Protein AF-0000000086676445 (afdb_homodimer)

pLDDT: mean 93.38, std 10.5, range [34.62, 98.88]

Sequence (368 aa):
MTDGDEVRLRPVIESDLEMFRRFLTEPFLIGPDWSGFKDAQQPGRRFAQDGYLGEDDGRLVVDVREQACGFVGYHQGVYSGMARYWEIGIVLLPEWRGKGVGWRAQALLTDYLFSHSPAQRIQAGTHAENVAEQKSLVKAGFQLEGVVRACEFRAGAWRDGYLYSRLRDDPAPAVTPLPAHPATMTDGDEVRLRPVIESDLEMFRRFLTEPFLIGPDWSGFKDAQQPGRRFAQDGYLGEDDGRLVVDVREQACGFVGYHQGVYSGMARYWEIGIVLLPEWRGKGVGWRAQALLTDYLFSHSPAQRIQAGTHAENVAEQKSLVKAGFQLEGVVRACEFRAGAWRDGYLYSRLRDDPAPAVTPLPAHPAT

InterPro domains:
  IPR000182 GNAT domain [PF13302] (7-143)
  IPR000182 GNAT domain [PS51186] (7-169)
  IPR016181 Acyl-CoA N-acyltransferase [SSF55729] (3-168)
  IPR051908 Ribosomal-protein N-acetyltransferase [PTHR43441] (63-170)

Secondary structure (DSSP, 8-state):
---PPPEEEE---GGGHHHHHHHHHSTTTTGGG------TTHHHHHHHHHTTB-SSEEEEEEEETTEEEEEEEEEEEESSTT-EEEEEEEEE-GGGTTSSHHHHHHHHHHHHHHHHS--SEEEEEE-TT-HHHHHHHHHTT-EEEEEEEEEEEETTEEEEEEEEEEETTSPPPP-PPPP-----/---PPPEEEE---GGGHHHHHHHHHSTTTTGGG--S---TTHHHHHHHHHTTB-SSEEEEEEEETTEEEEEEEEEEEESSTT-EEEEEEEEE-GGGTTTTHHHHHHHHHHHHHHHHS--SEEEEEE-TT-HHHHHHHHHTT-EEEEEEEEEEEETTEEEEEEEEEEETTSPPPP-PPPP-----

Organism: NCBI:txid175570

Solvent-accessible surface area (backbone atoms only — not comparable to full-atom values): 20330 Å² total; per-residue (Å²): 126,85,77,26,52,50,80,41,75,39,76,58,52,79,85,49,40,61,60,52,28,40,64,33,58,39,85,51,55,66,38,90,72,51,84,66,80,48,70,66,58,49,49,59,52,44,38,71,70,51,43,38,56,55,96,54,33,35,44,32,29,30,29,46,87,91,33,81,40,35,34,38,36,38,35,61,46,67,73,44,92,84,20,46,29,36,38,44,50,74,48,54,41,69,92,48,57,95,63,62,51,62,23,47,51,51,30,51,50,51,52,50,48,48,73,74,41,87,47,53,30,38,32,36,70,48,40,87,84,41,54,69,57,54,53,22,40,44,63,30,39,30,42,81,36,35,52,41,71,55,42,34,71,54,97,91,39,72,31,53,27,36,36,29,36,38,44,67,85,48,74,74,56,86,81,69,55,33,75,64,71,76,83,124,128,87,78,27,52,51,78,40,77,40,75,58,52,79,85,49,41,61,61,52,29,41,64,34,59,41,86,52,55,65,38,91,71,52,84,65,79,47,71,66,58,48,49,61,54,43,38,71,70,50,44,38,57,54,95,54,34,36,42,32,28,30,28,47,87,90,34,81,41,34,33,37,36,40,34,60,46,66,73,43,92,86,20,45,30,38,38,43,51,75,48,55,42,69,90,49,57,94,64,62,51,62,22,47,51,53,31,51,50,50,52,50,49,48,74,74,40,87,46,54,31,36,32,36,70,48,39,84,85,42,54,69,56,54,53,24,40,44,64,30,39,30,45,81,36,34,50,42,72,54,42,34,71,53,96,92,37,71,32,54,28,36,36,31,36,38,44,67,86,49,73,75,56,84,80,69,55,31,76,65,72,76,82,124

Radius of gyration: 24.03 Å; Cα contacts (8 Å, 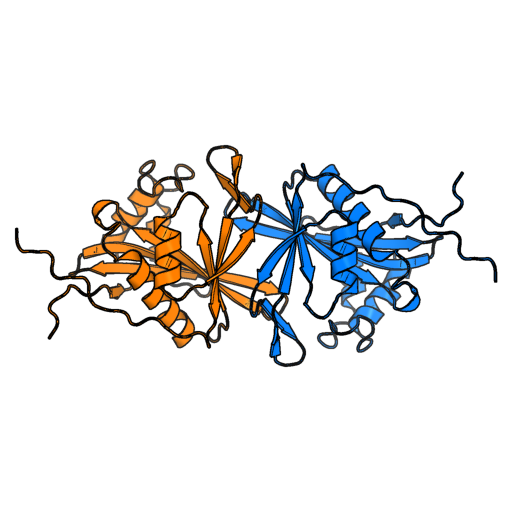|Δi|>4): 709; chains: 2; bounding box: 40×83×57 Å

Structure (mmCIF, N/CA/C/O backbone):
data_AF-0000000086676445-model_v1
#
loop_
_entity.id
_entity.type
_entity.pdbx_description
1 polymer 'N-acetyltransferase domain-containing protein'
#
loop_
_atom_site.group_PDB
_atom_site.id
_atom_site.type_symbol
_atom_site.label_atom_id
_atom_site.label_alt_id
_atom_site.label_comp_id
_atom_site.label_asym_id
_atom_site.label_entity_id
_atom_site.label_seq_id
_atom_site.pdbx_PDB_ins_code
_atom_site.Cartn_x
_atom_site.Cartn_y
_atom_site.Cartn_z
_atom_site.occupancy
_atom_site.B_iso_or_equiv
_atom_site.auth_seq_id
_atom_site.auth_comp_id
_atom_site.auth_asym_id
_atom_site.auth_atom_id
_atom_site.pdbx_PDB_model_num
ATOM 1 N N . MET A 1 1 ? 21.703 -35.969 -13.258 1 34.62 1 MET A N 1
ATOM 2 C CA . MET A 1 1 ? 20.672 -35.188 -13.961 1 34.62 1 MET A CA 1
ATOM 3 C C . MET A 1 1 ? 19.391 -35.094 -13.133 1 34.62 1 MET A C 1
ATOM 5 O O . MET A 1 1 ? 18.703 -36.094 -12.945 1 34.62 1 MET A O 1
ATOM 9 N N . THR A 1 2 ? 19.25 -34.469 -11.977 1 44 2 THR A N 1
ATOM 10 C CA . THR A 1 2 ? 18.328 -34.781 -10.898 1 44 2 THR A CA 1
ATOM 11 C C . THR A 1 2 ? 16.875 -34.688 -11.398 1 44 2 THR A C 1
ATOM 13 O O . THR A 1 2 ? 16.5 -33.688 -12 1 44 2 THR A O 1
ATOM 16 N N . ASP A 1 3 ? 16.25 -35.781 -11.711 1 53.69 3 ASP A N 1
ATOM 17 C CA . ASP A 1 3 ? 15.047 -36.219 -12.414 1 53.69 3 ASP A CA 1
ATOM 18 C C . ASP A 1 3 ? 13.805 -35.531 -11.891 1 53.69 3 ASP A C 1
ATOM 20 O O . ASP A 1 3 ? 12.68 -35.969 -12.117 1 53.69 3 ASP A O 1
ATOM 24 N N . GLY A 1 4 ? 13.836 -34.531 -11.031 1 69.38 4 GLY A N 1
ATOM 25 C CA . GLY A 1 4 ? 12.586 -34.031 -10.484 1 69.38 4 GLY A CA 1
ATOM 26 C C . GLY A 1 4 ? 11.812 -33.188 -11.469 1 69.38 4 GLY A C 1
ATOM 27 O O . GLY A 1 4 ? 12.32 -32.844 -12.539 1 69.38 4 GLY A O 1
ATOM 28 N N . ASP A 1 5 ? 10.438 -33.219 -11.289 1 78.19 5 ASP A N 1
ATOM 29 C CA . ASP A 1 5 ? 9.578 -32.438 -12.18 1 78.19 5 ASP A CA 1
ATOM 30 C C . ASP A 1 5 ? 9.836 -30.938 -12.023 1 78.19 5 ASP A C 1
ATOM 32 O O . ASP A 1 5 ? 10 -30.453 -10.906 1 78.19 5 ASP A O 1
ATOM 36 N N . GLU A 1 6 ? 9.969 -30.391 -13.109 1 90.56 6 GLU A N 1
ATOM 37 C CA . GLU A 1 6 ? 10.219 -28.953 -13.109 1 90.56 6 GLU A CA 1
ATOM 38 C C . GLU A 1 6 ? 8.914 -28.156 -13.016 1 90.56 6 GLU A C 1
ATOM 40 O O . GLU A 1 6 ? 7.922 -28.516 -13.664 1 90.56 6 GLU A O 1
ATOM 45 N N . VAL A 1 7 ? 8.883 -27.219 -12.148 1 96.31 7 VAL A N 1
ATOM 46 C CA . VAL A 1 7 ? 7.816 -26.219 -12.141 1 96.31 7 VAL A CA 1
ATOM 47 C C . VAL A 1 7 ? 8.094 -25.156 -13.203 1 96.31 7 VAL A C 1
ATOM 49 O O . VAL A 1 7 ? 9.211 -24.641 -13.305 1 96.31 7 VAL A O 1
ATOM 52 N N . ARG A 1 8 ? 7.102 -24.891 -14.047 1 97.31 8 ARG A N 1
ATOM 53 C CA . ARG A 1 8 ? 7.242 -23.891 -15.109 1 97.31 8 ARG A CA 1
ATOM 54 C C . ARG A 1 8 ? 6.09 -22.891 -15.07 1 97.31 8 ARG A C 1
ATOM 56 O O . ARG A 1 8 ? 5.008 -23.203 -14.57 1 97.31 8 ARG A O 1
ATOM 63 N N . LEU A 1 9 ? 6.41 -21.703 -15.547 1 98.38 9 LEU A N 1
ATOM 64 C CA . LEU A 1 9 ? 5.367 -20.719 -15.789 1 98.38 9 LEU A CA 1
ATOM 65 C C . LEU A 1 9 ? 5.105 -20.562 -17.281 1 98.38 9 LEU A C 1
ATOM 67 O O . LEU A 1 9 ? 6.039 -20.578 -18.094 1 98.38 9 LEU A O 1
ATOM 71 N N . ARG A 1 10 ? 3.883 -20.344 -17.578 1 98.31 10 ARG A N 1
ATOM 72 C CA . ARG A 1 10 ? 3.535 -20.125 -18.984 1 98.31 10 ARG A CA 1
ATOM 73 C C . ARG A 1 10 ? 2.312 -19.234 -19.125 1 98.31 10 ARG A C 1
ATOM 75 O O . ARG A 1 10 ? 1.535 -19.094 -18.172 1 98.31 10 ARG A O 1
ATOM 82 N N . PRO A 1 11 ? 2.102 -18.703 -20.312 1 98.44 11 PRO A N 1
ATOM 83 C CA . PRO A 1 11 ? 0.883 -17.922 -20.547 1 98.44 11 PRO A CA 1
ATOM 84 C C . PRO A 1 11 ? -0.386 -18.766 -20.453 1 98.44 11 PRO A C 1
ATOM 86 O O . PRO A 1 11 ? -0.332 -20 -20.594 1 98.44 11 PRO A O 1
ATOM 89 N N . VAL A 1 12 ? -1.446 -18.078 -20.203 1 98.75 12 VAL A N 1
ATOM 90 C CA . VAL A 1 12 ? -2.758 -18.703 -20.141 1 98.75 12 VAL A CA 1
ATOM 91 C C . VAL A 1 12 ? -3.201 -19.141 -21.531 1 98.75 12 VAL A C 1
ATOM 93 O O . VAL A 1 12 ? -3.033 -18.406 -22.5 1 98.75 12 VAL A O 1
ATOM 96 N N . ILE A 1 13 ? -3.73 -20.312 -21.625 1 98.31 13 ILE A N 1
ATOM 97 C CA . ILE A 1 13 ? -4.371 -20.766 -22.859 1 98.31 13 ILE A CA 1
ATOM 98 C C . ILE A 1 13 ? -5.848 -21.062 -22.594 1 98.31 13 ILE A C 1
ATOM 100 O O . ILE A 1 13 ? -6.277 -21.109 -21.438 1 98.31 13 ILE A O 1
ATOM 104 N N . GLU A 1 14 ? -6.59 -21.297 -23.594 1 97.94 14 GLU A N 1
ATOM 105 C CA . GLU A 1 14 ? -8.039 -21.406 -23.484 1 97.94 14 GLU A CA 1
ATOM 106 C C . GLU A 1 14 ? -8.438 -22.531 -22.531 1 97.94 14 GLU A C 1
ATOM 108 O O . GLU A 1 14 ? -9.398 -22.406 -21.781 1 97.94 14 GLU A O 1
ATOM 113 N N . SER A 1 15 ? -7.699 -23.609 -22.594 1 98.12 15 SER A N 1
ATOM 114 C CA . SER A 1 15 ? -8.055 -24.781 -21.797 1 98.12 15 SER A CA 1
ATOM 115 C C . SER A 1 15 ? -7.863 -24.516 -20.312 1 98.12 15 SER A C 1
ATOM 117 O O . SER A 1 15 ? -8.352 -25.266 -19.469 1 98.12 15 SER A O 1
ATOM 119 N N . ASP A 1 16 ? -7.188 -23.469 -19.938 1 98.5 16 ASP A N 1
ATOM 120 C CA . ASP A 1 16 ? -6.965 -23.109 -18.547 1 98.5 16 ASP A CA 1
ATOM 121 C C . ASP A 1 16 ? -8.188 -22.422 -17.953 1 98.5 16 ASP A C 1
ATOM 123 O O . ASP A 1 16 ? -8.312 -22.297 -16.734 1 98.5 16 ASP A O 1
ATOM 127 N N . LEU A 1 17 ? -9.062 -21.906 -18.781 1 98.56 17 LEU A N 1
ATOM 128 C CA . LEU A 1 17 ? -10.117 -21 -18.359 1 98.56 17 LEU A CA 1
ATOM 129 C C . LEU A 1 17 ? -11.109 -21.703 -17.438 1 98.56 17 LEU A C 1
ATOM 131 O O . LEU A 1 17 ? -11.703 -21.078 -16.562 1 98.56 17 LEU A O 1
ATOM 135 N N . GLU A 1 18 ? -11.25 -22.969 -17.625 1 98.06 18 GLU A N 1
ATOM 136 C CA . GLU A 1 18 ? -12.125 -23.719 -16.719 1 98.06 18 GLU A CA 1
ATOM 137 C C . GLU A 1 18 ? -11.586 -23.703 -15.297 1 98.06 18 GLU A C 1
ATOM 139 O O . GLU A 1 18 ? -12.344 -23.562 -14.344 1 98.06 18 GLU A O 1
ATOM 144 N N . MET A 1 19 ? -10.328 -23.875 -15.148 1 98 19 MET A N 1
ATOM 145 C CA . MET A 1 19 ? -9.711 -23.781 -13.828 1 98 19 MET A CA 1
ATOM 146 C C . MET A 1 19 ? -9.93 -22.406 -13.211 1 98 19 MET A C 1
ATOM 148 O O . MET A 1 19 ? -10.273 -22.312 -12.031 1 98 19 MET A O 1
ATOM 152 N N . PHE A 1 20 ? -9.773 -21.375 -14.016 1 98.19 20 PHE A N 1
ATOM 153 C CA . PHE A 1 20 ? -10.016 -20.016 -13.539 1 98.19 20 PHE A CA 1
ATOM 154 C C . PHE A 1 20 ? -11.461 -19.844 -13.078 1 98.19 20 PHE A C 1
ATOM 156 O O . PHE A 1 20 ? -11.719 -19.25 -12.031 1 9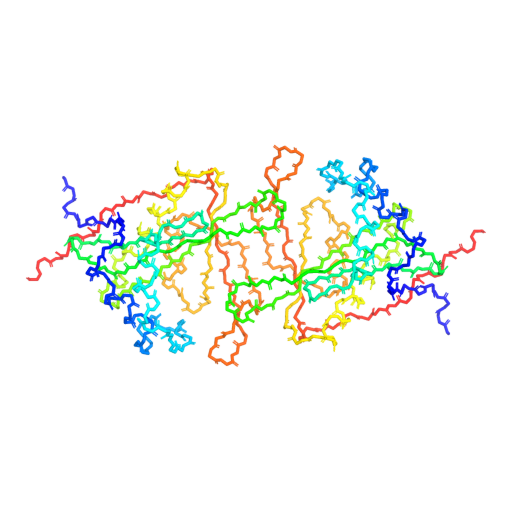8.19 20 PHE A O 1
ATOM 163 N N . ARG A 1 21 ? -12.352 -20.359 -13.844 1 97.81 21 ARG A N 1
ATOM 164 C CA . ARG A 1 21 ? -13.773 -20.281 -13.5 1 97.81 21 ARG A CA 1
ATOM 165 C C . ARG A 1 21 ? -14.055 -20.984 -12.172 1 97.81 21 ARG A C 1
ATOM 167 O O . ARG A 1 21 ? -14.812 -20.484 -11.344 1 97.81 21 ARG A O 1
ATOM 174 N N . ARG A 1 22 ? -13.469 -22.109 -11.992 1 97.5 22 ARG A N 1
ATOM 175 C CA . ARG A 1 22 ? -13.656 -22.844 -10.75 1 97.5 22 ARG A CA 1
ATOM 176 C C . ARG A 1 22 ? -13.188 -22.031 -9.555 1 97.5 22 ARG A C 1
ATOM 178 O O . ARG A 1 22 ? -13.867 -21.984 -8.523 1 97.5 22 ARG A O 1
ATOM 185 N N . PHE A 1 23 ? -12.039 -21.422 -9.68 1 96.44 23 PHE A N 1
ATOM 186 C CA . PHE A 1 23 ? -11.508 -20.625 -8.586 1 96.44 23 PHE A CA 1
ATOM 187 C C . PHE A 1 23 ? -12.461 -19.5 -8.219 1 96.44 23 PHE A C 1
ATOM 189 O O . PHE A 1 23 ? -12.469 -19.016 -7.074 1 96.44 23 PHE A O 1
ATOM 196 N N . LEU A 1 24 ? -13.289 -19.078 -9.164 1 95.56 24 LEU A N 1
ATOM 197 C CA . LEU A 1 24 ? -14.203 -17.969 -8.945 1 95.56 24 LEU A CA 1
ATOM 198 C C . LEU A 1 24 ? -15.539 -18.453 -8.406 1 95.56 24 LEU A C 1
ATOM 200 O O . LEU A 1 24 ? -16.25 -17.719 -7.727 1 95.56 24 LEU A O 1
ATOM 204 N N . THR A 1 25 ? -15.852 -19.719 -8.695 1 95.94 25 THR A N 1
ATOM 205 C CA . THR A 1 25 ? -17.25 -20.078 -8.516 1 95.94 25 THR A CA 1
ATOM 206 C C . THR A 1 25 ? -17.391 -21.25 -7.535 1 95.94 25 THR A C 1
ATOM 208 O O . THR A 1 25 ? -18.469 -21.516 -7.031 1 95.94 25 THR A O 1
ATOM 211 N N . GLU A 1 26 ? -16.328 -21.969 -7.258 1 96 26 GLU A N 1
ATOM 212 C CA . GLU A 1 26 ? -16.375 -23.094 -6.328 1 96 26 GLU A CA 1
ATOM 213 C C . GLU A 1 26 ? -16.016 -22.656 -4.91 1 96 26 GLU A C 1
ATOM 215 O O . GLU A 1 26 ? -14.867 -22.312 -4.641 1 96 26 GLU A O 1
ATOM 220 N N . PRO A 1 27 ? -16.969 -22.75 -4.07 1 93.88 27 PRO A N 1
ATOM 221 C CA . PRO A 1 27 ? -16.719 -22.281 -2.701 1 93.88 27 PRO A CA 1
ATOM 222 C C . PRO A 1 27 ? -15.547 -23 -2.043 1 93.88 27 PRO A C 1
ATOM 224 O O . PRO A 1 27 ? -15.445 -24.234 -2.119 1 93.88 27 PRO A O 1
ATOM 227 N N . PHE A 1 28 ? -14.531 -22.234 -1.522 1 91.62 28 PHE A N 1
ATOM 228 C CA . PHE A 1 28 ? -13.461 -22.672 -0.635 1 91.62 28 PHE A CA 1
ATOM 229 C C . PHE A 1 28 ? -12.406 -23.453 -1.402 1 91.62 28 PHE A C 1
ATOM 231 O O . PHE A 1 28 ? -11.5 -24.047 -0.801 1 91.62 28 PHE A O 1
ATOM 238 N N . LEU A 1 29 ? -12.57 -23.438 -2.746 1 93.5 29 LEU A N 1
ATOM 239 C CA . LEU A 1 29 ? -11.508 -24.078 -3.523 1 93.5 29 LEU A CA 1
ATOM 240 C C . LEU A 1 29 ? -10.164 -23.422 -3.25 1 93.5 29 LEU A C 1
ATOM 242 O O . LEU A 1 29 ? -9.133 -24.094 -3.172 1 93.5 29 LEU A O 1
ATOM 246 N N . ILE A 1 30 ? -10.172 -22.156 -3.039 1 88.94 30 ILE A N 1
ATOM 247 C CA . ILE A 1 30 ? -8.93 -21.438 -2.811 1 88.94 30 ILE A CA 1
ATOM 248 C C . ILE A 1 30 ? -8.672 -21.297 -1.31 1 88.94 30 ILE A C 1
ATOM 250 O O . ILE A 1 30 ? -7.828 -20.516 -0.882 1 88.94 30 ILE A O 1
ATOM 254 N N . GLY A 1 31 ? -9.391 -21.984 -0.517 1 86.12 31 GLY A N 1
ATOM 255 C CA . GLY A 1 31 ? -9.188 -21.969 0.922 1 86.12 31 GLY A CA 1
ATOM 256 C C . GLY A 1 31 ? -9.859 -20.797 1.613 1 86.12 31 GLY A C 1
ATOM 257 O O . GLY A 1 31 ? -10.914 -20.344 1.172 1 86.12 31 GLY A O 1
ATOM 258 N N . PRO A 1 32 ? -9.25 -20.406 2.699 1 80.75 32 PRO A N 1
ATOM 259 C CA . PRO A 1 32 ? -9.867 -19.375 3.535 1 80.75 32 PRO A CA 1
ATOM 260 C C . PRO A 1 32 ? -9.938 -18.016 2.838 1 80.75 32 PRO A C 1
ATOM 262 O O . PRO A 1 32 ? -10.648 -17.109 3.297 1 80.75 32 PRO A O 1
ATOM 265 N N . ASP A 1 33 ? -9.312 -17.938 1.733 1 83.19 33 ASP A N 1
ATOM 266 C CA . ASP A 1 33 ? -9.297 -16.656 1.024 1 83.19 33 ASP A CA 1
ATOM 267 C C . ASP A 1 33 ? -10.523 -16.516 0.134 1 83.19 33 ASP A C 1
ATOM 269 O O . ASP A 1 33 ? -10.711 -15.477 -0.508 1 83.19 33 ASP A O 1
ATOM 273 N N . TRP A 1 34 ? -11.359 -17.516 0.138 1 87.06 34 TRP A N 1
ATOM 274 C CA . TRP A 1 34 ? -12.578 -17.406 -0.656 1 87.06 34 TRP A CA 1
ATOM 275 C C . TRP A 1 34 ? -13.445 -16.25 -0.168 1 87.06 34 TRP A C 1
ATOM 277 O O . TRP A 1 34 ? -13.805 -16.188 1.01 1 87.06 34 TRP A O 1
ATOM 287 N N . SER A 1 35 ? -13.789 -15.344 -1.074 1 87.06 35 SER A N 1
ATOM 288 C CA . SER A 1 35 ? -14.484 -14.125 -0.685 1 87.06 35 SER A CA 1
ATOM 289 C C . SER A 1 35 ? -15.852 -14.023 -1.345 1 87.06 35 SER A C 1
ATOM 291 O O . SER A 1 35 ? -16.375 -12.93 -1.538 1 87.06 35 SER A O 1
ATOM 293 N N . GLY A 1 36 ? -16.391 -15.172 -1.754 1 90 36 GLY A N 1
ATOM 294 C CA . GLY A 1 36 ? -17.703 -15.172 -2.377 1 90 36 GLY A CA 1
ATOM 295 C C . GLY A 1 36 ? -17.656 -15.422 -3.871 1 90 36 GLY A C 1
ATOM 296 O O . GLY A 1 36 ? -16.562 -15.484 -4.461 1 90 36 GLY A O 1
ATOM 297 N N . PHE A 1 37 ? -18.812 -15.633 -4.434 1 93.5 37 PHE A N 1
ATOM 298 C CA . PHE A 1 37 ? -18.953 -15.914 -5.855 1 93.5 37 PHE A CA 1
ATOM 299 C C . PHE A 1 37 ? -18.562 -14.695 -6.691 1 93.5 37 PHE A C 1
ATOM 301 O O . PHE A 1 37 ? -18.844 -13.562 -6.309 1 93.5 37 PHE A O 1
ATOM 308 N N . LYS A 1 38 ? -17.953 -15.039 -7.797 1 93.94 38 LYS A N 1
ATOM 309 C CA . LYS A 1 38 ? -17.609 -13.992 -8.766 1 93.94 38 LYS A CA 1
ATOM 310 C C . LYS A 1 38 ? -18.156 -14.328 -10.148 1 93.94 38 LYS A C 1
ATOM 312 O O . LYS A 1 38 ? -18.703 -15.414 -10.359 1 93.94 38 LYS A O 1
ATOM 317 N N . ASP A 1 39 ? -18.062 -13.391 -11.016 1 95.56 39 ASP A N 1
ATOM 318 C CA . ASP A 1 39 ? -18.578 -13.523 -12.383 1 95.56 39 ASP A CA 1
ATOM 319 C C . ASP A 1 39 ? -17.844 -14.648 -13.117 1 95.56 39 ASP A C 1
ATOM 321 O O . ASP A 1 39 ? -16.672 -14.523 -13.453 1 95.56 39 ASP A O 1
ATOM 325 N N . ALA A 1 40 ? -18.609 -15.664 -13.453 1 95.75 40 ALA A N 1
ATOM 326 C CA . ALA A 1 40 ? -18.047 -16.859 -14.086 1 95.75 40 ALA A CA 1
ATOM 327 C C . ALA A 1 40 ? -17.531 -16.547 -15.484 1 95.75 40 ALA A C 1
ATOM 329 O O . ALA A 1 40 ? -16.75 -17.312 -16.047 1 95.75 40 ALA A O 1
ATOM 330 N N . GLN A 1 41 ? -17.938 -15.422 -16.031 1 96.88 41 GLN A N 1
ATOM 331 C CA . GLN A 1 41 ? -17.547 -15.102 -17.391 1 96.88 41 GLN A CA 1
ATOM 332 C C . GLN A 1 41 ? -16.281 -14.234 -17.422 1 96.88 41 GLN A C 1
ATOM 334 O O . GLN A 1 41 ? -15.703 -14.008 -18.484 1 96.88 41 GLN A O 1
ATOM 339 N N . GLN A 1 42 ? -15.883 -13.812 -16.281 1 97.44 42 GLN A N 1
ATOM 340 C CA . GLN A 1 42 ? -14.75 -12.891 -16.172 1 97.44 42 GLN A CA 1
ATOM 341 C C . GLN A 1 42 ? -13.492 -13.5 -16.781 1 97.44 42 GLN A C 1
ATOM 343 O O . GLN A 1 42 ? -12.758 -12.828 -17.5 1 97.44 42 GLN A O 1
ATOM 348 N N . PRO A 1 43 ? -13.25 -14.789 -16.594 1 98.06 43 PRO A N 1
ATOM 349 C CA . PRO A 1 43 ? -12.016 -15.352 -17.141 1 98.06 43 PRO A CA 1
ATOM 350 C C . PRO A 1 43 ? -11.977 -15.32 -18.656 1 98.06 43 PRO A C 1
ATOM 352 O O . PRO A 1 43 ? -10.945 -14.969 -19.25 1 98.06 43 PRO A O 1
ATOM 355 N N . GLY A 1 44 ? -13.086 -15.648 -19.234 1 98.25 44 GLY A N 1
ATOM 356 C CA . GLY A 1 44 ? -13.148 -15.602 -20.688 1 98.25 44 GLY A CA 1
ATOM 357 C C . GLY A 1 44 ? -12.984 -14.203 -21.25 1 98.25 44 GLY A C 1
ATOM 358 O O . GLY A 1 44 ? -12.281 -14 -22.234 1 98.25 44 GLY A O 1
ATOM 359 N N . ARG A 1 45 ? -13.617 -13.266 -20.625 1 98.25 45 ARG A N 1
ATOM 360 C CA . ARG A 1 45 ? -13.547 -11.875 -21.078 1 98.25 45 ARG A CA 1
ATOM 361 C C . ARG A 1 45 ? -12.133 -11.336 -20.953 1 98.25 45 ARG A C 1
ATOM 363 O O . ARG A 1 45 ? -11.617 -10.695 -21.875 1 98.25 45 ARG A O 1
ATOM 370 N N . ARG A 1 46 ? -11.547 -11.656 -19.875 1 98.19 46 ARG A N 1
ATOM 371 C CA . ARG A 1 46 ? -10.188 -11.172 -19.672 1 98.19 46 ARG A CA 1
ATOM 372 C C . ARG A 1 46 ? -9.219 -11.836 -20.641 1 98.19 46 ARG A C 1
ATOM 374 O O . ARG A 1 46 ? -8.344 -11.172 -21.203 1 98.19 46 ARG A O 1
ATOM 381 N N . PHE A 1 47 ? -9.367 -13.039 -20.844 1 98.5 47 PHE A N 1
ATOM 382 C CA . PHE A 1 47 ? -8.523 -13.766 -21.781 1 98.5 47 PHE A CA 1
ATOM 383 C C . PHE A 1 47 ? -8.625 -13.164 -23.188 1 98.5 47 PHE A C 1
ATOM 385 O O . PHE A 1 47 ? -7.609 -12.984 -23.859 1 98.5 47 PHE A O 1
ATOM 392 N N . ALA A 1 48 ? -9.82 -12.844 -23.516 1 98.31 48 ALA A N 1
ATOM 393 C CA . ALA A 1 48 ? -10.062 -12.281 -24.844 1 98.31 48 ALA A CA 1
ATOM 394 C C . ALA A 1 48 ? -9.445 -10.898 -24.969 1 98.31 48 ALA A C 1
ATOM 396 O O . ALA A 1 48 ? -9.039 -10.492 -26.062 1 98.31 48 ALA A O 1
ATOM 397 N N . GLN A 1 49 ? -9.383 -10.273 -23.938 1 98.19 49 GLN A N 1
ATOM 398 C CA . GLN A 1 49 ? -8.914 -8.891 -23.938 1 98.19 49 GLN A CA 1
ATOM 399 C C . GLN A 1 49 ? -7.406 -8.828 -24.172 1 98.19 49 GLN A C 1
ATOM 401 O O . GLN A 1 49 ? -6.938 -8.047 -25 1 98.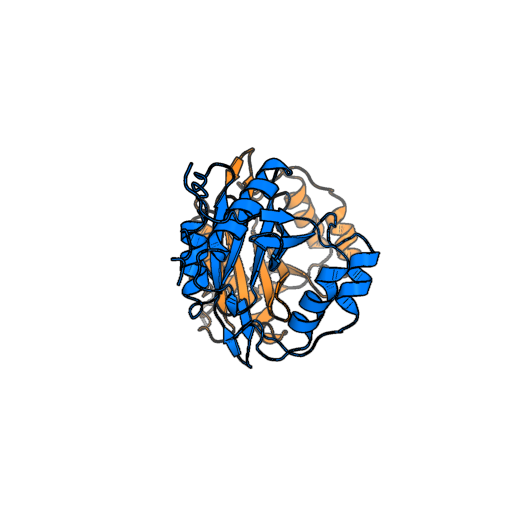19 49 GLN A O 1
ATOM 406 N N . ASP A 1 50 ? -6.598 -9.664 -23.422 1 98.19 50 ASP A N 1
ATOM 407 C CA . ASP A 1 50 ? -5.148 -9.516 -23.547 1 98.19 50 ASP A CA 1
ATOM 408 C C . ASP A 1 50 ? -4.43 -10.797 -23.125 1 98.19 50 ASP A C 1
ATOM 410 O O . ASP A 1 50 ? -3.23 -10.773 -22.844 1 98.19 50 ASP A O 1
ATOM 414 N N . GLY A 1 51 ? -5.172 -11.875 -22.984 1 98.19 51 GLY A N 1
ATOM 415 C CA . GLY A 1 51 ? -4.559 -13.141 -22.609 1 98.19 51 GLY A CA 1
ATOM 416 C C . GLY A 1 51 ? -4.039 -13.148 -21.188 1 98.19 51 GLY A C 1
ATOM 417 O O . GLY A 1 51 ? -3.133 -13.922 -20.859 1 98.19 51 GLY A O 1
ATOM 418 N N . TYR A 1 52 ? -4.422 -12.211 -20.312 1 98.31 52 TYR A N 1
ATOM 419 C CA . TYR A 1 52 ? -4.07 -12.062 -18.906 1 98.31 52 TYR A CA 1
ATOM 420 C C . TYR A 1 52 ? -2.699 -11.414 -18.75 1 98.31 52 TYR A C 1
ATOM 422 O O . TYR A 1 52 ? -2.059 -11.539 -17.703 1 98.31 52 TYR A O 1
ATOM 430 N N . LEU A 1 53 ? -2.277 -10.781 -19.812 1 98.19 53 LEU A N 1
ATOM 431 C CA . LEU A 1 53 ? -1.02 -10.047 -19.781 1 98.19 53 LEU A CA 1
ATOM 432 C C . LEU A 1 53 ? -1.242 -8.57 -20.125 1 98.19 53 LEU A C 1
ATOM 434 O O . LEU A 1 53 ? -1.056 -8.164 -21.266 1 98.19 53 LEU A O 1
ATOM 438 N N . GLY A 1 54 ? -1.596 -7.848 -19.078 1 96.56 54 GLY A N 1
ATOM 439 C CA . GLY A 1 54 ? -1.814 -6.418 -19.234 1 96.56 54 GLY A CA 1
ATOM 440 C C . GLY A 1 54 ? -0.592 -5.59 -18.891 1 96.56 54 GLY A C 1
ATOM 441 O O . GLY A 1 54 ? 0.437 -6.129 -18.484 1 96.56 54 GLY A O 1
ATOM 442 N N . GLU A 1 55 ? -0.686 -4.316 -19.031 1 94.56 55 GLU A N 1
ATOM 443 C CA . GLU A 1 55 ? 0.416 -3.396 -18.766 1 94.56 55 GLU A CA 1
ATOM 444 C C . GLU A 1 55 ? 0.749 -3.355 -17.266 1 94.56 55 GLU A C 1
ATOM 446 O O . GLU A 1 55 ? 1.921 -3.289 -16.891 1 94.56 55 GLU A O 1
ATOM 451 N N . ASP A 1 56 ? -0.314 -3.43 -16.469 1 96.75 56 ASP A N 1
ATOM 452 C CA . ASP A 1 56 ? -0.092 -3.197 -15.039 1 96.75 56 ASP A CA 1
ATOM 453 C C . ASP A 1 56 ? -0.428 -4.441 -14.219 1 96.75 56 ASP A C 1
ATOM 455 O O . ASP A 1 56 ? -0.445 -4.395 -12.992 1 96.75 56 ASP A O 1
ATOM 459 N N . ASP A 1 57 ? -0.763 -5.469 -14.938 1 98.12 57 ASP A N 1
ATOM 460 C CA . ASP A 1 57 ? -1.072 -6.711 -14.234 1 98.12 57 ASP A CA 1
ATOM 461 C C . ASP A 1 57 ? -1.008 -7.906 -15.172 1 98.12 57 ASP A C 1
ATOM 463 O O . ASP A 1 57 ? -0.889 -7.742 -16.391 1 98.12 57 ASP A O 1
ATOM 467 N N . GLY A 1 58 ? -1.017 -9.117 -14.57 1 98.31 58 GLY A N 1
ATOM 468 C CA . GLY A 1 58 ? -1.026 -10.336 -15.359 1 98.31 58 GLY A CA 1
ATOM 469 C C . GLY A 1 58 ? -1.15 -11.594 -14.523 1 98.31 58 GLY A C 1
ATOM 470 O O . GLY A 1 58 ? -1.152 -11.531 -13.289 1 98.31 58 GLY A O 1
ATOM 471 N N . ARG A 1 59 ? -1.349 -12.648 -15.242 1 98.75 59 ARG A N 1
ATOM 472 C CA . ARG A 1 59 ? -1.355 -13.992 -14.656 1 98.75 59 ARG A CA 1
ATOM 473 C C . ARG A 1 59 ? -0.597 -14.977 -15.539 1 98.75 59 ARG A C 1
ATOM 475 O O . ARG A 1 59 ? -0.64 -14.883 -16.766 1 98.75 59 ARG A O 1
ATOM 482 N N . LEU A 1 60 ? 0.102 -15.82 -14.914 1 98.81 60 LEU A N 1
ATOM 483 C CA . LEU A 1 60 ? 0.744 -16.953 -15.57 1 98.81 60 LEU A CA 1
ATOM 484 C C . LEU A 1 60 ? 0.291 -18.281 -14.938 1 98.81 60 LEU A C 1
ATOM 486 O O . LEU A 1 60 ? 0.052 -18.344 -13.734 1 98.81 60 LEU A O 1
ATOM 490 N N . VAL A 1 61 ? 0.197 -19.266 -15.75 1 98.88 61 VAL A N 1
ATOM 491 C CA . VAL A 1 61 ? -0.192 -20.594 -15.273 1 98.88 61 VAL A CA 1
ATOM 492 C C . VAL A 1 61 ? 1.027 -21.312 -14.711 1 98.88 61 VAL A C 1
ATOM 494 O O . VAL A 1 61 ? 2.113 -21.266 -15.289 1 98.88 61 VAL A O 1
ATOM 497 N N . VAL A 1 62 ? 0.848 -21.891 -13.562 1 98.69 62 VAL A N 1
ATOM 498 C CA . VAL A 1 62 ? 1.836 -22.797 -12.977 1 98.69 62 VAL A CA 1
ATOM 499 C C . VAL A 1 62 ? 1.681 -24.188 -13.57 1 98.69 62 VAL A C 1
ATOM 501 O O . VAL A 1 62 ? 0.624 -24.812 -13.445 1 98.69 62 VAL A O 1
ATOM 504 N N . ASP A 1 63 ? 2.773 -24.641 -14.164 1 97.88 63 ASP A N 1
ATOM 505 C CA . ASP A 1 63 ? 2.719 -25.891 -14.93 1 97.88 63 ASP A CA 1
ATOM 506 C C . ASP A 1 63 ? 3.748 -26.891 -14.414 1 97.88 63 ASP A C 1
ATOM 508 O O . ASP A 1 63 ? 4.914 -26.547 -14.211 1 97.88 63 ASP A O 1
ATOM 512 N N . VAL A 1 64 ? 3.273 -28.078 -14.078 1 95.81 64 VAL A N 1
ATOM 513 C CA . VAL A 1 64 ? 4.125 -29.219 -13.734 1 95.81 64 VAL A CA 1
ATOM 514 C C . VAL A 1 64 ? 3.807 -30.406 -14.648 1 95.81 64 VAL A C 1
ATOM 516 O O . VAL A 1 64 ? 2.678 -30.891 -14.656 1 95.81 64 VAL A O 1
ATOM 519 N N . ARG A 1 65 ? 4.738 -30.891 -15.422 1 92.06 65 ARG A N 1
ATOM 520 C CA . ARG A 1 65 ? 4.547 -32 -16.344 1 92.06 65 ARG A CA 1
ATOM 521 C C . ARG A 1 65 ? 3.34 -31.766 -17.234 1 92.06 65 ARG A C 1
ATOM 523 O O . ARG A 1 65 ? 2.469 -32.625 -17.359 1 92.06 65 ARG A O 1
ATOM 530 N N . GLU A 1 66 ? 3.27 -30.578 -17.734 1 93.19 66 GLU A N 1
ATOM 531 C CA . GLU A 1 66 ? 2.254 -30.188 -18.703 1 93.19 66 GLU A CA 1
ATOM 532 C C . GLU A 1 66 ? 0.864 -30.172 -18.078 1 93.19 66 GLU A C 1
ATOM 534 O O . GLU A 1 66 ? -0.144 -30.234 -18.781 1 93.19 66 GLU A O 1
ATOM 539 N N . GLN A 1 67 ? 0.851 -30.109 -16.797 1 95.94 67 GLN A N 1
ATOM 540 C CA . GLN A 1 67 ? -0.41 -29.984 -16.062 1 95.94 67 GLN A CA 1
ATOM 541 C C . GLN A 1 67 ? -0.532 -28.625 -15.398 1 95.94 67 GLN A C 1
ATOM 543 O O . GLN A 1 67 ? 0.37 -28.188 -14.68 1 95.94 67 GLN A O 1
ATOM 548 N N . ALA A 1 68 ? -1.684 -28.016 -15.664 1 98 68 ALA A N 1
ATOM 549 C CA . ALA A 1 68 ? -1.977 -26.75 -14.984 1 98 68 ALA A CA 1
ATOM 550 C C . ALA A 1 68 ? -2.311 -26.984 -13.516 1 98 68 ALA A C 1
ATOM 552 O O . ALA A 1 68 ? -3.307 -27.625 -13.195 1 98 68 ALA A O 1
ATOM 553 N N . CYS A 1 69 ? -1.544 -26.391 -12.664 1 97.69 69 CYS A N 1
ATOM 554 C CA . CYS A 1 69 ? -1.645 -26.625 -11.234 1 97.69 69 CYS A CA 1
ATOM 555 C C . CYS A 1 69 ? -2.324 -25.469 -10.523 1 97.69 69 CYS A C 1
ATOM 557 O O . CYS A 1 69 ? -2.744 -25.594 -9.375 1 97.69 69 CYS A O 1
ATOM 559 N N . GLY A 1 70 ? -2.387 -24.391 -11.109 1 98.38 70 GLY A N 1
ATOM 560 C CA . GLY A 1 70 ? -2.818 -23.109 -10.586 1 98.38 70 GLY A CA 1
ATOM 561 C C . GLY A 1 70 ? -2.248 -21.938 -11.344 1 98.38 70 GLY A C 1
ATOM 562 O O . GLY A 1 70 ? -1.924 -22.047 -12.531 1 98.38 70 GLY A O 1
ATOM 563 N N . PHE A 1 71 ? -2.203 -20.781 -10.672 1 98.56 71 PHE A N 1
ATOM 564 C CA . PHE A 1 71 ? -1.632 -19.641 -11.359 1 98.56 71 PHE A CA 1
ATOM 565 C C . PHE A 1 71 ? -0.975 -18.688 -10.367 1 98.56 71 PHE A C 1
ATOM 567 O O . PHE A 1 71 ? -1.251 -18.734 -9.164 1 98.56 71 PHE A O 1
ATOM 574 N N . VAL A 1 72 ? -0.041 -17.953 -10.898 1 98.75 72 VAL A N 1
ATOM 575 C CA . VAL A 1 72 ? 0.501 -16.781 -10.227 1 98.75 72 VAL A CA 1
ATOM 576 C C . VAL A 1 72 ? -0.035 -15.516 -10.883 1 98.75 72 VAL A C 1
ATOM 578 O O . VAL A 1 72 ? -0.332 -15.508 -12.078 1 98.75 72 VAL A O 1
ATOM 581 N N . GLY A 1 73 ? -0.214 -14.516 -10.055 1 98.56 73 GLY A N 1
ATOM 582 C CA . GLY A 1 73 ? -0.637 -13.203 -10.523 1 98.56 73 GLY A CA 1
ATOM 583 C C . GLY A 1 73 ? 0.222 -12.07 -9.984 1 98.56 73 GLY A C 1
ATOM 584 O O . GLY A 1 73 ? 0.952 -12.25 -9.008 1 98.56 73 GLY A O 1
ATOM 585 N N . TYR A 1 74 ? 0.173 -11.008 -10.688 1 98.56 74 TYR A N 1
ATOM 586 C CA . TYR A 1 74 ? 0.895 -9.812 -10.266 1 98.56 74 TYR A CA 1
ATOM 587 C C . TYR A 1 74 ? 0.171 -8.555 -10.719 1 98.56 74 TYR A C 1
ATOM 589 O O . TYR A 1 74 ? -0.536 -8.562 -11.727 1 98.56 74 TYR A O 1
ATOM 597 N N . HIS A 1 75 ? 0.268 -7.512 -9.977 1 97.88 75 HIS A N 1
ATOM 598 C CA . HIS A 1 75 ? -0.24 -6.195 -10.359 1 97.88 75 HIS A CA 1
ATOM 599 C C . HIS A 1 75 ? 0.658 -5.086 -9.828 1 97.88 75 HIS A C 1
ATOM 601 O O . HIS A 1 75 ? 1.357 -5.27 -8.828 1 97.88 75 HIS A O 1
ATOM 607 N N . GLN A 1 76 ? 0.622 -4.051 -10.523 1 96.75 76 GLN A N 1
ATOM 608 C CA . GLN A 1 76 ? 1.461 -2.912 -10.164 1 96.75 76 GLN A CA 1
ATOM 609 C C . GLN A 1 76 ? 0.791 -2.049 -9.102 1 96.75 76 GLN A C 1
ATOM 611 O O . GLN A 1 76 ? -0.414 -1.797 -9.164 1 96.75 76 GLN A O 1
ATOM 616 N N . GLY A 1 77 ? 1.543 -1.718 -8.078 1 94.56 77 GLY A N 1
ATOM 617 C CA . GLY A 1 77 ? 1.16 -0.695 -7.121 1 94.56 77 GLY A CA 1
ATOM 618 C C . GLY A 1 77 ? 2.137 0.464 -7.062 1 94.56 77 GLY A C 1
ATOM 619 O O . GLY A 1 77 ? 3.193 0.425 -7.695 1 94.56 77 GLY A O 1
ATOM 620 N N . VAL A 1 78 ? 1.704 1.48 -6.359 1 92.81 78 VAL A N 1
ATOM 621 C CA . VAL A 1 78 ? 2.566 2.645 -6.184 1 92.81 78 VAL A CA 1
ATOM 622 C C . VAL A 1 78 ? 2.486 3.131 -4.738 1 92.81 78 VAL A C 1
ATOM 624 O O . VAL A 1 78 ? 1.393 3.32 -4.199 1 92.81 78 VAL A O 1
ATOM 627 N N . TYR A 1 79 ? 3.594 3.209 -4.129 1 90.5 79 TYR A N 1
ATOM 628 C CA . TYR A 1 79 ? 3.613 3.811 -2.801 1 90.5 79 TYR A CA 1
ATOM 629 C C . TYR A 1 79 ? 3.529 5.332 -2.889 1 90.5 79 TYR A C 1
ATOM 631 O O . TYR A 1 79 ? 2.662 5.949 -2.268 1 90.5 79 TYR A O 1
ATOM 639 N N . SER A 1 80 ? 4.516 5.949 -3.553 1 83.38 80 SER A N 1
ATOM 640 C CA . SER A 1 80 ? 4.492 7.383 -3.812 1 83.38 80 SER A CA 1
ATOM 641 C C . SER A 1 80 ? 5.371 7.742 -5.004 1 83.38 80 SER A C 1
ATOM 643 O O . SER A 1 80 ? 6.363 7.062 -5.281 1 83.38 80 SER A O 1
ATOM 645 N N . GLY A 1 81 ? 4.867 8.688 -5.691 1 82.19 81 GLY A N 1
ATOM 646 C CA . GLY A 1 81 ? 5.672 9.195 -6.789 1 82.19 81 GLY A CA 1
ATOM 647 C C . GLY A 1 81 ? 6.105 8.109 -7.758 1 82.19 81 GLY A C 1
ATOM 648 O O . GLY A 1 81 ? 5.27 7.383 -8.297 1 82.19 81 GLY A O 1
ATOM 649 N N . MET A 1 82 ? 7.422 7.852 -7.758 1 84.06 82 MET A N 1
ATOM 650 C CA . MET A 1 82 ? 8.031 6.93 -8.711 1 84.06 82 MET A CA 1
ATOM 651 C C . MET A 1 82 ? 8.188 5.539 -8.109 1 84.06 82 MET A C 1
ATOM 653 O O . MET A 1 82 ? 8.719 4.633 -8.75 1 84.06 82 MET A O 1
ATOM 657 N N . ALA A 1 83 ? 7.723 5.371 -6.969 1 91.94 83 ALA A N 1
ATOM 658 C CA . ALA A 1 83 ? 7.961 4.133 -6.234 1 91.94 83 ALA A CA 1
ATOM 659 C C . ALA A 1 83 ? 6.91 3.08 -6.578 1 91.94 83 ALA A C 1
ATOM 661 O O . ALA A 1 83 ? 6.133 2.668 -5.715 1 91.94 83 ALA A O 1
ATOM 662 N N . ARG A 1 84 ? 7.098 2.57 -7.777 1 94.81 84 ARG A N 1
ATOM 663 C CA . ARG A 1 84 ? 6.227 1.492 -8.234 1 94.81 84 ARG A CA 1
ATOM 664 C C . ARG A 1 84 ? 6.762 0.132 -7.801 1 94.81 84 ARG A C 1
ATOM 666 O O . ARG A 1 84 ? 7.977 -0.053 -7.68 1 94.81 84 ARG A O 1
ATOM 673 N N . TYR A 1 85 ? 5.824 -0.727 -7.562 1 97.38 85 TYR A N 1
ATOM 674 C CA . TYR A 1 85 ? 6.191 -2.086 -7.184 1 97.38 85 TYR A CA 1
ATOM 675 C C . TYR A 1 85 ? 5.234 -3.1 -7.805 1 97.38 85 TYR A C 1
ATOM 677 O O . TYR A 1 85 ? 4.176 -2.73 -8.32 1 97.38 85 TYR A O 1
ATOM 685 N N . TRP A 1 86 ? 5.668 -4.348 -7.82 1 98.12 86 TRP A N 1
ATOM 686 C CA . TRP A 1 86 ? 4.766 -5.445 -8.148 1 98.12 86 TRP A CA 1
ATOM 687 C C . TRP A 1 86 ? 4.297 -6.164 -6.891 1 98.12 86 TRP A C 1
ATOM 689 O O . TRP A 1 86 ? 5.09 -6.434 -5.988 1 98.12 86 TRP A O 1
ATOM 699 N N . GLU A 1 87 ? 3.051 -6.391 -6.832 1 98.5 87 GLU A N 1
ATOM 700 C CA . GLU A 1 87 ? 2.49 -7.305 -5.844 1 98.5 87 GLU A CA 1
ATOM 701 C C . GLU A 1 87 ? 2.111 -8.641 -6.48 1 98.5 87 GLU A C 1
ATOM 703 O O . GLU A 1 87 ? 1.471 -8.672 -7.531 1 98.5 87 GLU A O 1
ATOM 708 N N . ILE A 1 88 ? 2.543 -9.672 -5.82 1 98.69 88 ILE A N 1
ATOM 709 C CA . ILE A 1 88 ? 2.309 -10.977 -6.441 1 98.69 88 ILE A CA 1
ATOM 710 C C . ILE A 1 88 ? 1.438 -11.836 -5.527 1 98.69 88 ILE A C 1
ATOM 712 O O . ILE A 1 88 ? 1.278 -11.531 -4.344 1 98.69 88 ILE A O 1
ATOM 716 N N . GLY A 1 89 ? 0.87 -12.852 -6.094 1 97.5 89 GLY A N 1
ATOM 717 C CA . GLY A 1 89 ? 0.099 -13.875 -5.406 1 97.5 89 GLY A CA 1
ATOM 718 C C . GLY A 1 89 ? 0.031 -15.188 -6.164 1 97.5 89 GLY A C 1
ATOM 719 O O . GLY A 1 89 ? 0.485 -15.273 -7.309 1 97.5 89 GLY A O 1
ATOM 720 N N . ILE A 1 90 ? -0.561 -16.156 -5.449 1 97.75 90 ILE A N 1
ATOM 721 C CA . ILE A 1 90 ? -0.621 -17.484 -6.051 1 97.75 90 ILE A CA 1
ATOM 722 C C . ILE A 1 90 ? -1.885 -18.203 -5.59 1 97.75 90 ILE A C 1
ATOM 724 O O . ILE A 1 90 ? -2.352 -17.984 -4.469 1 97.75 90 ILE A O 1
ATOM 728 N N . VAL A 1 91 ? -2.369 -18.953 -6.473 1 96.88 91 VAL A N 1
ATOM 729 C CA . VAL A 1 91 ? -3.449 -19.891 -6.176 1 96.88 91 VAL A CA 1
ATOM 730 C C . VAL A 1 91 ? -3.143 -21.25 -6.797 1 96.88 91 VAL A C 1
ATOM 732 O O . VAL A 1 91 ? -2.824 -21.344 -7.988 1 96.88 91 VAL A O 1
ATOM 735 N N . LEU A 1 92 ? -3.184 -22.266 -5.973 1 97.25 92 LEU A N 1
ATOM 736 C CA . LEU A 1 92 ? -2.977 -23.625 -6.461 1 97.25 92 LEU A CA 1
ATOM 737 C C . LEU A 1 92 ? -4.211 -24.484 -6.211 1 97.25 92 LEU A C 1
ATOM 739 O O . LEU A 1 92 ? -4.898 -24.312 -5.199 1 97.25 92 LEU A O 1
ATOM 743 N N . LEU A 1 93 ? -4.41 -25.375 -7.137 1 97.31 93 LEU A N 1
ATOM 744 C CA . LEU A 1 93 ? -5.383 -26.438 -6.867 1 97.31 93 LEU A CA 1
ATOM 745 C C . LEU A 1 93 ? -4.965 -27.266 -5.656 1 97.31 93 LEU A C 1
ATOM 747 O O . LEU A 1 93 ? -3.773 -27.469 -5.418 1 97.31 93 LEU A O 1
ATOM 751 N N . PRO A 1 94 ? -5.926 -27.766 -4.91 1 95.5 94 PRO A N 1
ATOM 752 C CA . PRO A 1 94 ? -5.637 -28.438 -3.643 1 95.5 94 PRO A CA 1
ATOM 753 C C . PRO A 1 94 ? -4.633 -29.578 -3.791 1 95.5 94 PRO A C 1
ATOM 755 O O . PRO A 1 94 ? -3.758 -29.75 -2.941 1 95.5 94 PRO A O 1
ATOM 758 N N . GLU A 1 95 ? -4.672 -30.328 -4.793 1 94.31 95 GLU A N 1
ATOM 759 C CA . GLU A 1 95 ? -3.846 -31.531 -4.957 1 94.31 95 GLU A CA 1
ATOM 760 C C . GLU A 1 95 ? -2.385 -31.156 -5.203 1 94.31 95 GLU A C 1
ATOM 762 O O . GLU A 1 95 ? -1.503 -32 -5.129 1 94.31 95 GLU A O 1
ATOM 767 N N . TRP A 1 96 ? -2.111 -29.891 -5.426 1 94.81 96 TRP A N 1
ATOM 768 C CA . TRP A 1 96 ? -0.75 -29.469 -5.738 1 94.81 96 TRP A CA 1
ATOM 769 C C . TRP A 1 96 ? -0.144 -28.688 -4.574 1 94.81 96 TRP A C 1
ATOM 771 O O . TRP A 1 96 ? 1.008 -28.266 -4.645 1 94.81 96 TRP A O 1
ATOM 781 N N . ARG A 1 97 ? -0.847 -28.578 -3.5 1 93.81 97 ARG A N 1
ATOM 782 C CA . ARG A 1 97 ? -0.372 -27.844 -2.324 1 93.81 97 ARG A CA 1
ATOM 783 C C . ARG A 1 97 ? 0.508 -28.734 -1.453 1 93.81 97 ARG A C 1
ATOM 785 O O . ARG A 1 97 ? 0.342 -29.953 -1.438 1 93.81 97 ARG A O 1
ATOM 792 N N . GLY A 1 98 ? 1.443 -28.047 -0.801 1 92.25 98 GLY A N 1
ATOM 793 C CA . GLY A 1 98 ? 2.291 -28.781 0.13 1 92.25 98 GLY A CA 1
ATOM 794 C C . GLY A 1 98 ? 3.352 -29.625 -0.559 1 92.25 98 GLY A C 1
ATOM 795 O O . GLY A 1 98 ? 3.961 -30.5 0.062 1 92.25 98 GLY A O 1
ATOM 796 N N . LYS A 1 99 ? 3.582 -29.375 -1.854 1 93.19 99 LYS A N 1
ATOM 797 C CA . LYS A 1 99 ? 4.512 -30.188 -2.631 1 93.19 99 LYS A CA 1
ATOM 798 C C . LYS A 1 99 ? 5.719 -29.359 -3.08 1 93.19 99 LYS A C 1
ATOM 800 O O . LYS A 1 99 ? 6.535 -29.844 -3.877 1 93.19 99 LYS A O 1
ATOM 805 N N . GLY A 1 100 ? 5.723 -28.156 -2.635 1 95.69 100 GLY A N 1
ATOM 806 C CA . GLY A 1 100 ? 6.84 -27.297 -3.004 1 95.69 100 GLY A CA 1
ATOM 807 C C . GLY A 1 100 ? 6.605 -26.531 -4.289 1 95.69 100 GLY A C 1
ATOM 808 O O . GLY A 1 100 ? 7.457 -25.75 -4.723 1 95.69 100 GLY A O 1
ATOM 809 N N . VAL A 1 101 ? 5.484 -26.672 -4.895 1 96.88 101 VAL A N 1
ATOM 810 C CA . VAL A 1 101 ? 5.141 -26.016 -6.148 1 96.88 101 VAL A CA 1
ATOM 811 C C . VAL A 1 101 ? 4.992 -24.516 -5.922 1 96.88 101 VAL A C 1
ATOM 813 O O . VAL A 1 101 ? 5.453 -23.703 -6.734 1 96.88 101 VAL A O 1
ATOM 816 N N . GLY A 1 102 ? 4.492 -24.141 -4.82 1 97.25 102 GLY A N 1
ATOM 817 C CA . GLY A 1 102 ? 4.152 -22.75 -4.535 1 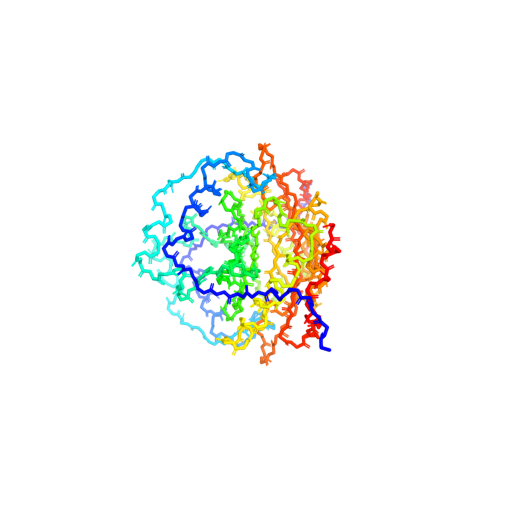97.25 102 GLY A CA 1
ATOM 818 C C . GLY A 1 102 ? 5.363 -21.844 -4.465 1 97.25 102 GLY A C 1
ATOM 819 O O . GLY A 1 102 ? 5.414 -20.812 -5.148 1 97.25 102 GLY A O 1
ATOM 820 N N . TRP A 1 103 ? 6.348 -22.219 -3.633 1 97.56 103 TRP A N 1
ATOM 821 C CA . TRP A 1 103 ? 7.492 -21.328 -3.475 1 97.56 103 TRP A CA 1
ATOM 822 C C . TRP A 1 103 ? 8.305 -21.266 -4.762 1 97.56 103 TRP A C 1
ATOM 824 O O . TRP A 1 103 ? 8.836 -20.203 -5.109 1 97.56 103 TRP A O 1
ATOM 834 N N . ARG A 1 104 ? 8.383 -22.375 -5.531 1 97.81 104 ARG A N 1
ATOM 835 C CA . ARG A 1 104 ? 9.117 -22.375 -6.793 1 97.81 104 ARG A CA 1
ATOM 836 C C . ARG A 1 104 ? 8.461 -21.453 -7.812 1 97.81 104 ARG A C 1
ATOM 838 O O . ARG A 1 104 ? 9.141 -20.688 -8.492 1 97.81 104 ARG A O 1
ATOM 845 N N . ALA A 1 105 ? 7.117 -21.547 -7.898 1 98.44 105 ALA A N 1
ATOM 846 C CA . ALA A 1 105 ? 6.375 -20.703 -8.836 1 98.44 105 ALA A CA 1
ATOM 847 C C . ALA A 1 105 ? 6.555 -19.234 -8.5 1 98.44 105 ALA A C 1
ATOM 849 O O . ALA A 1 105 ? 6.754 -18.406 -9.391 1 98.44 105 ALA A O 1
ATOM 850 N N . GLN A 1 106 ? 6.48 -18.938 -7.258 1 98.62 106 GLN A N 1
ATOM 851 C CA . GLN A 1 106 ? 6.609 -17.547 -6.832 1 98.62 106 GLN A CA 1
ATOM 852 C C . GLN A 1 106 ? 8.031 -17.031 -7.035 1 98.62 106 GLN A C 1
ATOM 854 O O . GLN A 1 106 ? 8.242 -15.875 -7.391 1 98.62 106 GLN A O 1
ATOM 859 N N . ALA A 1 107 ? 9.023 -17.859 -6.84 1 98.5 107 ALA A N 1
ATOM 860 C CA . ALA A 1 107 ? 10.414 -17.5 -7.133 1 98.5 107 ALA A CA 1
ATOM 861 C C . ALA A 1 107 ? 10.602 -17.219 -8.617 1 98.5 107 ALA A C 1
ATOM 863 O O . ALA A 1 107 ? 11.227 -16.234 -8.992 1 98.5 107 ALA A O 1
ATOM 864 N N . LEU A 1 108 ? 10.047 -18.031 -9.414 1 98.19 108 LEU A N 1
ATOM 865 C CA . LEU A 1 108 ? 10.148 -17.891 -10.859 1 98.19 108 LEU A CA 1
ATOM 866 C C . LEU A 1 108 ? 9.469 -16.594 -11.32 1 98.19 108 LEU A C 1
ATOM 868 O O . LEU A 1 108 ? 10.008 -15.875 -12.156 1 98.19 108 LEU A O 1
ATOM 872 N N . LEU A 1 109 ? 8.281 -16.359 -10.781 1 98.69 109 LEU A N 1
ATOM 873 C CA . LEU A 1 109 ? 7.574 -15.133 -11.133 1 98.69 109 LEU A CA 1
ATOM 874 C C . LEU A 1 109 ? 8.375 -13.906 -10.742 1 98.69 109 LEU A C 1
ATOM 876 O O . LEU A 1 109 ? 8.477 -12.945 -11.516 1 98.69 109 LEU A O 1
ATOM 880 N N . THR A 1 110 ? 8.898 -13.953 -9.57 1 98.69 110 THR A N 1
ATOM 881 C CA . THR A 1 110 ? 9.68 -12.836 -9.055 1 98.69 110 THR A CA 1
ATOM 882 C C . THR A 1 110 ? 10.883 -12.555 -9.953 1 98.69 110 THR A C 1
ATOM 884 O O . THR A 1 110 ? 11.125 -11.414 -10.344 1 98.69 110 THR A O 1
ATOM 887 N N . ASP A 1 111 ? 11.57 -13.594 -10.328 1 97.94 111 ASP A N 1
ATOM 888 C CA . ASP A 1 111 ? 12.711 -13.453 -11.227 1 97.94 111 ASP A CA 1
ATOM 889 C C . ASP A 1 111 ? 12.281 -12.914 -12.586 1 97.94 111 ASP A C 1
ATOM 891 O O . ASP A 1 111 ? 12.953 -12.062 -13.164 1 97.94 111 ASP A O 1
ATOM 895 N N . TYR A 1 112 ? 11.227 -13.383 -13.047 1 98 112 TYR A N 1
ATOM 896 C CA . TYR A 1 112 ? 10.656 -12.938 -14.312 1 98 112 TYR A CA 1
ATOM 897 C C . TYR A 1 112 ? 10.359 -11.445 -14.281 1 98 112 TYR A C 1
ATOM 899 O O . TYR A 1 112 ? 10.727 -10.711 -15.203 1 98 112 TYR A O 1
ATOM 907 N N . LEU A 1 113 ? 9.703 -10.977 -13.219 1 98.31 113 LEU A N 1
ATOM 908 C CA . LEU A 1 113 ? 9.312 -9.57 -13.102 1 98.31 113 LEU A CA 1
ATOM 909 C C . LEU A 1 113 ? 10.539 -8.68 -12.969 1 98.31 113 LEU A C 1
ATOM 911 O O . LEU A 1 113 ? 10.578 -7.59 -13.555 1 98.31 113 LEU A O 1
ATOM 915 N N . PHE A 1 114 ? 11.562 -9.102 -12.242 1 98.12 114 PHE A N 1
ATOM 916 C CA . PHE A 1 114 ? 12.797 -8.336 -12.133 1 98.12 114 PHE A CA 1
ATOM 917 C C . PHE A 1 114 ? 13.508 -8.273 -13.477 1 98.12 114 PHE A C 1
ATOM 919 O O . PHE A 1 114 ? 14.102 -7.254 -13.828 1 98.12 114 PHE A O 1
ATOM 926 N N . SER A 1 115 ? 13.445 -9.305 -14.219 1 97.06 115 SER A N 1
ATOM 927 C CA . SER A 1 115 ? 14.172 -9.383 -15.477 1 97.06 115 SER A CA 1
ATOM 928 C C . SER A 1 115 ? 13.516 -8.523 -16.547 1 97.06 115 SER A C 1
ATOM 930 O O . SER A 1 115 ? 14.188 -7.996 -17.438 1 97.06 115 SER A O 1
ATOM 932 N N . HIS A 1 116 ? 12.242 -8.336 -16.375 1 96.44 116 HIS A N 1
ATOM 933 C CA . HIS A 1 116 ? 11.531 -7.742 -17.5 1 96.44 116 HIS A CA 1
ATOM 934 C C . HIS A 1 116 ? 10.891 -6.414 -17.109 1 96.44 116 HIS A C 1
ATOM 936 O O . HIS A 1 116 ? 10.047 -5.887 -17.844 1 96.44 116 HIS A O 1
ATOM 942 N N . SER A 1 117 ? 11.227 -5.875 -15.984 1 95.12 117 SER A N 1
ATOM 943 C CA . SER A 1 117 ? 10.805 -4.547 -15.562 1 95.12 117 SER A CA 1
ATOM 944 C C . SER A 1 117 ? 11.875 -3.871 -14.711 1 95.12 117 SER A C 1
ATOM 946 O O . SER A 1 117 ? 12.742 -4.543 -14.148 1 95.12 117 SER A O 1
ATOM 948 N N . PRO A 1 118 ? 11.789 -2.623 -14.578 1 94.5 118 PRO A N 1
ATOM 949 C CA . PRO A 1 118 ? 12.773 -1.916 -13.758 1 94.5 118 PRO A CA 1
ATOM 950 C C . PRO A 1 118 ? 12.391 -1.87 -12.281 1 94.5 118 PRO A C 1
ATOM 952 O O . PRO A 1 118 ? 12.992 -1.13 -11.5 1 94.5 118 PRO A O 1
ATOM 955 N N . ALA A 1 1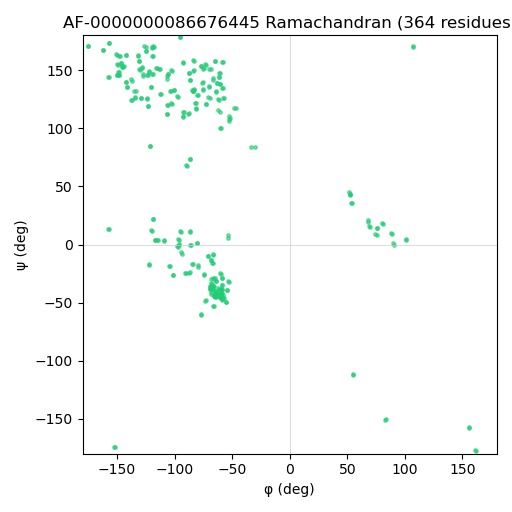19 ? 11.422 -2.615 -11.883 1 95.81 119 ALA A N 1
ATOM 956 C CA . ALA A 1 119 ? 10.938 -2.576 -10.5 1 95.81 119 ALA A CA 1
ATOM 957 C C . ALA A 1 119 ? 12.062 -2.914 -9.523 1 95.81 119 ALA A C 1
ATOM 959 O O . ALA A 1 119 ? 12.812 -3.867 -9.734 1 95.81 119 ALA A O 1
ATOM 960 N N . GLN A 1 120 ? 12.156 -2.115 -8.461 1 97.69 120 GLN A N 1
ATOM 961 C CA . GLN A 1 120 ? 13.109 -2.357 -7.391 1 97.69 120 GLN A CA 1
ATOM 962 C C . GLN A 1 120 ? 12.539 -3.312 -6.344 1 97.69 120 GLN A C 1
ATOM 964 O O . GLN A 1 120 ? 13.289 -3.982 -5.633 1 97.69 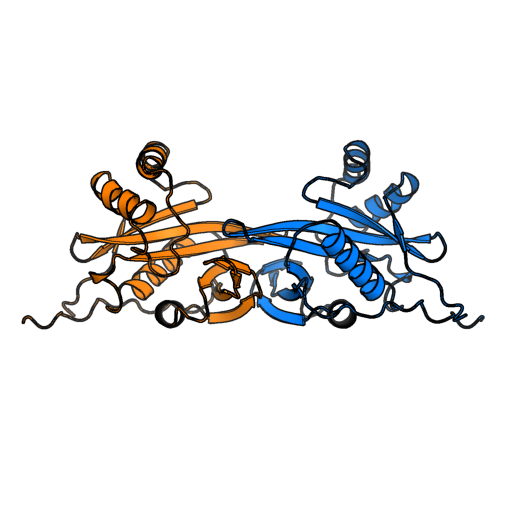120 GLN A O 1
ATOM 969 N N . ARG A 1 121 ? 11.281 -3.336 -6.328 1 98.31 121 ARG A N 1
ATOM 970 C CA . ARG A 1 121 ? 10.602 -4.004 -5.227 1 98.31 121 ARG A CA 1
ATOM 971 C C . ARG A 1 121 ? 9.461 -4.879 -5.738 1 98.31 121 ARG A C 1
ATOM 973 O O . ARG A 1 121 ? 8.695 -4.461 -6.613 1 98.31 121 ARG A O 1
ATOM 980 N N . ILE A 1 122 ? 9.422 -6.113 -5.242 1 98.69 122 ILE A N 1
ATOM 981 C CA . ILE A 1 122 ? 8.281 -7.012 -5.359 1 98.69 122 ILE A CA 1
ATOM 982 C C . ILE A 1 122 ? 7.777 -7.395 -3.971 1 98.69 122 ILE A C 1
ATOM 984 O O . ILE A 1 122 ? 8.578 -7.672 -3.072 1 98.69 122 ILE A O 1
ATOM 988 N N . GLN A 1 123 ? 6.465 -7.363 -3.812 1 98.75 123 GLN A N 1
ATOM 989 C CA . GLN A 1 123 ? 5.918 -7.676 -2.496 1 98.75 123 GLN A CA 1
ATOM 990 C C . GLN A 1 123 ? 4.773 -8.68 -2.602 1 98.75 123 GLN A C 1
ATOM 992 O O . GLN A 1 123 ? 4.25 -8.922 -3.691 1 98.75 123 GLN A O 1
ATOM 997 N N . ALA A 1 124 ? 4.492 -9.258 -1.466 1 98.38 124 ALA A N 1
ATOM 998 C CA . ALA A 1 124 ? 3.369 -10.18 -1.303 1 98.38 124 ALA A CA 1
ATOM 999 C C . ALA A 1 124 ? 2.824 -10.133 0.122 1 98.38 124 ALA A C 1
ATOM 1001 O O . ALA A 1 124 ? 3.578 -9.93 1.076 1 98.38 124 ALA A O 1
ATOM 1002 N N . GLY A 1 125 ? 1.553 -10.305 0.151 1 96.5 125 GLY A N 1
ATOM 1003 C CA . GLY A 1 125 ? 0.899 -10.375 1.448 1 96.5 125 GLY A CA 1
ATOM 1004 C C . GLY A 1 125 ? 0.268 -11.727 1.725 1 96.5 125 GLY A C 1
ATOM 1005 O O . GLY A 1 125 ? -0.071 -12.461 0.794 1 96.5 125 GLY A O 1
ATOM 1006 N N . THR A 1 126 ? 0.187 -12.039 2.951 1 95.56 126 THR A N 1
ATOM 1007 C CA . THR A 1 126 ? -0.565 -13.195 3.426 1 95.56 126 THR A CA 1
ATOM 1008 C C . THR A 1 126 ? -1.054 -12.977 4.855 1 95.56 126 THR A C 1
ATOM 1010 O O . THR A 1 126 ? -1.077 -11.844 5.34 1 95.56 126 THR A O 1
ATOM 1013 N N . HIS A 1 127 ? -1.665 -14.047 5.418 1 92.44 127 HIS A N 1
ATOM 1014 C CA . HIS A 1 127 ? -2.199 -13.836 6.758 1 92.44 127 HIS A CA 1
ATOM 1015 C C . HIS A 1 127 ? -1.641 -14.867 7.738 1 92.44 127 HIS A C 1
ATOM 1017 O O . HIS A 1 127 ? -1.026 -15.852 7.328 1 92.44 127 HIS A O 1
ATOM 1023 N N . ALA A 1 128 ? -1.864 -14.57 9.023 1 90.38 128 ALA A N 1
ATOM 1024 C CA . ALA A 1 128 ? -1.21 -15.289 10.117 1 90.38 128 ALA A CA 1
ATOM 1025 C C . ALA A 1 128 ? -1.527 -16.781 10.062 1 90.38 128 ALA A C 1
ATOM 1027 O O . ALA A 1 128 ? -0.682 -17.609 10.391 1 90.38 128 ALA A O 1
ATOM 1028 N N . GLU A 1 129 ? -2.621 -17.094 9.562 1 90.81 129 GLU A N 1
ATOM 1029 C CA . GLU A 1 129 ? -3.062 -18.484 9.562 1 90.81 129 GLU A CA 1
ATOM 1030 C C . GLU A 1 129 ? -2.486 -19.25 8.367 1 90.81 129 GLU A C 1
ATOM 1032 O O . GLU A 1 129 ? -2.496 -20.484 8.352 1 90.81 129 GLU A O 1
ATOM 1037 N N . ASN A 1 130 ? -2.01 -18.531 7.41 1 92.94 130 ASN A N 1
ATOM 1038 C CA . ASN A 1 130 ? -1.496 -19.156 6.199 1 92.94 130 ASN A CA 1
ATOM 1039 C C . ASN A 1 130 ? -0.008 -19.484 6.316 1 92.94 130 ASN A C 1
ATOM 1041 O O . ASN A 1 130 ? 0.809 -18.922 5.578 1 92.94 130 ASN A O 1
ATOM 1045 N N . VAL A 1 131 ? 0.303 -20.406 7.16 1 93.75 131 VAL A N 1
ATOM 1046 C CA . VAL A 1 131 ? 1.679 -20.781 7.473 1 93.75 131 VAL A CA 1
ATOM 1047 C C . VAL A 1 131 ? 2.369 -21.297 6.215 1 93.75 131 VAL A C 1
ATOM 1049 O O . VAL A 1 131 ? 3.562 -21.062 6.008 1 93.75 131 VAL A O 1
ATOM 1052 N N . ALA A 1 132 ? 1.601 -22.047 5.418 1 93.44 132 ALA A N 1
ATOM 1053 C CA . ALA A 1 132 ? 2.148 -22.594 4.18 1 93.44 132 ALA A CA 1
ATOM 1054 C C . ALA A 1 132 ? 2.682 -21.484 3.275 1 93.44 132 ALA A C 1
ATOM 1056 O O . ALA A 1 132 ? 3.783 -21.594 2.732 1 93.44 132 ALA A O 1
ATOM 1057 N N . GLU A 1 133 ? 1.927 -20.453 3.121 1 95.38 133 GLU A N 1
ATOM 1058 C CA . GLU A 1 133 ? 2.363 -19.344 2.283 1 95.38 133 GLU A CA 1
ATOM 1059 C C . GLU A 1 133 ? 3.527 -18.594 2.926 1 95.38 133 GLU A C 1
ATOM 1061 O O . GLU A 1 133 ? 4.434 -18.125 2.23 1 95.38 133 GLU A O 1
ATOM 1066 N N . GLN A 1 134 ? 3.514 -18.422 4.219 1 97.06 134 GLN A N 1
ATOM 1067 C CA . GLN A 1 134 ? 4.633 -17.797 4.914 1 97.06 134 GLN A CA 1
ATOM 1068 C C . GLN A 1 134 ? 5.941 -18.531 4.609 1 97.06 134 GLN A C 1
ATOM 1070 O O . GLN A 1 134 ? 6.934 -17.891 4.23 1 97.06 134 GLN A O 1
ATOM 1075 N N . LYS A 1 135 ? 5.879 -19.797 4.754 1 97 135 LYS A N 1
ATOM 1076 C CA . LYS A 1 135 ? 7.059 -20.609 4.473 1 97 135 LYS A CA 1
ATOM 1077 C C . LYS A 1 135 ? 7.445 -20.531 3 1 97 135 LYS A C 1
ATOM 1079 O O . LYS A 1 135 ? 8.625 -20.469 2.664 1 97 135 LYS A O 1
ATOM 1084 N N . SER A 1 136 ? 6.434 -20.547 2.193 1 97.5 136 SER A N 1
ATOM 1085 C CA . SER A 1 136 ? 6.656 -20.469 0.752 1 97.5 136 SER A CA 1
ATOM 1086 C C . SER A 1 136 ? 7.363 -19.172 0.369 1 97.5 136 SER A C 1
ATOM 1088 O O . SER A 1 136 ? 8.32 -19.188 -0.404 1 97.5 136 SER A O 1
ATOM 1090 N N . LEU A 1 137 ? 6.938 -18.062 0.914 1 98.25 137 LEU A N 1
ATOM 1091 C CA . LEU A 1 137 ? 7.52 -16.766 0.592 1 98.25 137 LEU A CA 1
ATOM 1092 C C . LEU A 1 137 ? 8.969 -16.703 1.068 1 98.25 137 LEU A C 1
ATOM 1094 O O . LEU A 1 137 ? 9.844 -16.219 0.338 1 98.25 137 LEU A O 1
ATOM 1098 N N . VAL A 1 138 ? 9.195 -17.156 2.24 1 98.06 138 VAL A N 1
ATOM 1099 C CA . VAL A 1 138 ? 10.562 -17.156 2.768 1 98.06 138 VAL A CA 1
ATOM 1100 C C . VAL A 1 138 ? 11.461 -18 1.877 1 98.06 138 VAL A C 1
ATOM 1102 O O . VAL A 1 138 ? 12.562 -17.578 1.51 1 98.06 138 VAL A O 1
ATOM 1105 N N . LYS A 1 139 ? 10.992 -19.156 1.494 1 97.62 139 LYS A N 1
ATOM 1106 C CA . LYS A 1 139 ? 11.773 -20.031 0.618 1 97.62 139 LYS A CA 1
ATOM 1107 C C . LYS A 1 139 ? 11.984 -19.375 -0.75 1 97.62 139 LYS A C 1
ATOM 1109 O O . LYS A 1 139 ? 13.008 -19.609 -1.396 1 97.62 139 LYS A O 1
ATOM 1114 N N . ALA A 1 140 ? 11.047 -18.594 -1.169 1 98.06 140 ALA A N 1
ATOM 1115 C CA . ALA A 1 140 ? 11.125 -17.938 -2.465 1 98.06 140 ALA A CA 1
ATOM 1116 C C . ALA A 1 140 ? 12.016 -16.688 -2.389 1 98.06 140 ALA A C 1
ATOM 1118 O O . ALA A 1 140 ? 12.133 -15.945 -3.363 1 98.06 140 ALA A O 1
ATOM 1119 N N . GLY A 1 141 ? 12.602 -16.391 -1.231 1 98.06 141 GLY A N 1
ATOM 1120 C CA . GLY A 1 141 ? 13.578 -15.32 -1.102 1 98.06 141 GLY A CA 1
ATOM 1121 C C . GLY A 1 141 ? 13.008 -14.047 -0.501 1 98.06 141 GLY A C 1
ATOM 1122 O O . GLY A 1 141 ? 13.688 -13.031 -0.414 1 98.06 141 GLY A O 1
ATOM 1123 N N . PHE A 1 142 ? 11.766 -14.102 -0.103 1 98.62 142 PHE A N 1
ATOM 1124 C CA . PHE A 1 142 ? 11.141 -12.938 0.504 1 98.62 142 PHE A CA 1
ATOM 1125 C C . PHE A 1 142 ? 11.477 -12.852 1.989 1 98.62 142 PHE A C 1
ATOM 1127 O O . PHE A 1 142 ? 11.797 -13.867 2.615 1 98.62 142 PHE A O 1
ATOM 1134 N N . GLN A 1 143 ? 11.352 -11.641 2.506 1 97.81 143 GLN A N 1
ATOM 1135 C CA . GLN A 1 143 ? 11.508 -11.43 3.941 1 97.81 143 GLN A CA 1
ATOM 1136 C C . GLN A 1 143 ? 10.305 -10.688 4.523 1 97.81 143 GLN A C 1
ATOM 1138 O O . GLN A 1 143 ? 9.75 -9.797 3.885 1 97.81 143 GLN A O 1
ATOM 1143 N N . LEU A 1 144 ? 9.945 -11.016 5.715 1 98 144 LEU A N 1
ATOM 1144 C CA . LEU A 1 144 ? 8.852 -10.359 6.414 1 98 144 LEU A CA 1
ATOM 1145 C C . LEU A 1 144 ? 9.219 -8.922 6.781 1 98 144 LEU A C 1
ATOM 1147 O O . LEU A 1 144 ? 10.266 -8.68 7.379 1 98 144 LEU A O 1
ATOM 1151 N N . GLU A 1 145 ? 8.391 -8.055 6.387 1 97.81 145 GLU A N 1
ATOM 1152 C CA . GLU A 1 145 ? 8.664 -6.652 6.699 1 97.81 145 GLU A CA 1
ATOM 1153 C C . GLU A 1 145 ? 7.832 -6.172 7.883 1 97.81 145 GLU A C 1
ATOM 1155 O O . GLU A 1 145 ? 8.203 -5.219 8.562 1 97.81 145 GLU A O 1
ATOM 1160 N N . GLY A 1 146 ? 6.719 -6.793 8.078 1 96.12 146 GLY A N 1
ATOM 1161 C CA . GLY A 1 146 ? 5.898 -6.441 9.227 1 96.12 146 GLY A CA 1
ATOM 1162 C C . GLY A 1 146 ? 4.457 -6.898 9.094 1 96.12 146 GLY A C 1
ATOM 1163 O O . GLY A 1 146 ? 4.117 -7.633 8.172 1 96.12 146 GLY A O 1
ATOM 1164 N N . VAL A 1 147 ? 3.73 -6.496 10.117 1 96.81 147 VAL A N 1
ATOM 1165 C CA . VAL A 1 147 ? 2.309 -6.812 10.18 1 96.81 147 VAL A CA 1
ATOM 1166 C C . VAL A 1 147 ? 1.484 -5.559 9.898 1 96.81 147 VAL A C 1
ATOM 1168 O O . VAL A 1 147 ? 1.672 -4.527 10.547 1 96.81 147 VAL A O 1
ATOM 1171 N N . VAL A 1 148 ? 0.701 -5.629 8.883 1 97.38 148 VAL A N 1
ATOM 1172 C CA . VAL A 1 148 ? -0.239 -4.562 8.555 1 97.38 148 VAL A CA 1
ATOM 1173 C C . VAL A 1 148 ? -1.592 -4.848 9.203 1 97.38 148 VAL A C 1
ATOM 1175 O O . VAL A 1 148 ? -2.324 -5.734 8.758 1 97.38 148 VAL A O 1
ATOM 1178 N N . ARG A 1 149 ? -1.938 -4.082 10.156 1 96.94 149 ARG A N 1
ATOM 1179 C CA . ARG A 1 149 ? -3.135 -4.363 10.945 1 96.94 149 ARG A CA 1
ATOM 1180 C C . ARG A 1 149 ? -4.398 -3.994 10.172 1 96.94 149 ARG A C 1
ATOM 1182 O O . ARG A 1 149 ? -4.426 -2.984 9.469 1 96.94 149 ARG A O 1
ATOM 1189 N N . ALA A 1 150 ? -5.453 -4.855 10.273 1 96.25 150 ALA A N 1
ATOM 1190 C CA . ALA A 1 150 ? -6.785 -4.633 9.727 1 96.25 150 ALA A CA 1
ATOM 1191 C C . ALA A 1 150 ? -6.715 -4.266 8.25 1 96.25 150 ALA A C 1
ATOM 1193 O O . ALA A 1 150 ? -7.41 -3.354 7.793 1 96.25 150 ALA A O 1
ATOM 1194 N N . CYS A 1 151 ? -5.848 -4.965 7.461 1 94.88 151 CYS A N 1
ATOM 1195 C CA . CYS A 1 151 ? -5.652 -4.625 6.055 1 94.88 151 CYS A CA 1
ATOM 1196 C C . CYS A 1 151 ? -6.52 -5.5 5.16 1 94.88 151 CYS A C 1
ATOM 1198 O O . CYS A 1 151 ? -6.543 -5.316 3.939 1 94.88 151 CYS A O 1
ATOM 1200 N N . GLU A 1 152 ? -7.27 -6.379 5.703 1 93.44 152 GLU A N 1
ATOM 1201 C CA . GLU A 1 152 ? -8.133 -7.27 4.938 1 93.44 152 GLU A CA 1
ATOM 1202 C C . GLU A 1 152 ? -9.461 -7.508 5.66 1 93.44 152 GLU A C 1
ATOM 1204 O O . GLU A 1 152 ? -9.492 -7.633 6.887 1 93.44 152 GLU A O 1
ATOM 1209 N N . PHE A 1 153 ? -10.562 -7.535 4.867 1 92.56 153 PHE A N 1
ATOM 1210 C CA . PHE A 1 153 ? -11.852 -7.969 5.395 1 92.56 153 PHE A CA 1
ATOM 1211 C C . PHE A 1 153 ? -12.219 -9.352 4.871 1 92.56 153 PHE A C 1
ATOM 1213 O O . PHE A 1 153 ? -12.445 -9.531 3.672 1 92.56 153 PHE A O 1
ATOM 1220 N N . ARG A 1 154 ? -12.219 -10.234 5.785 1 89.31 154 ARG A N 1
ATOM 1221 C CA . ARG A 1 154 ? -12.461 -11.625 5.43 1 89.31 154 ARG A CA 1
ATOM 1222 C C . ARG A 1 154 ? -13.32 -12.32 6.48 1 89.31 154 ARG A C 1
ATOM 1224 O O . ARG A 1 154 ? -13.094 -12.164 7.68 1 89.31 154 ARG A O 1
ATOM 1231 N N . ALA A 1 155 ? -14.289 -13.062 5.938 1 89.06 155 ALA A N 1
ATOM 1232 C CA . ALA A 1 155 ? -15.156 -13.859 6.797 1 89.06 155 ALA A CA 1
ATOM 1233 C C . ALA A 1 155 ? -15.797 -12.992 7.879 1 89.06 155 ALA A C 1
ATOM 1235 O O . ALA A 1 155 ? -15.852 -13.383 9.047 1 89.06 155 ALA A O 1
ATOM 1236 N N . GLY A 1 156 ? -16.141 -11.758 7.578 1 90.9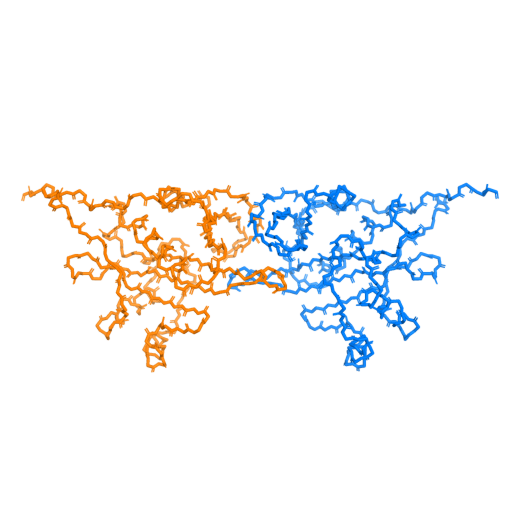4 156 GLY A N 1
ATOM 1237 C CA . GLY A 1 156 ? -16.938 -10.906 8.43 1 90.94 156 GLY A CA 1
ATOM 1238 C C . GLY A 1 156 ? -16.125 -10.109 9.43 1 90.94 156 GLY A C 1
ATOM 1239 O O . GLY A 1 156 ? -16.672 -9.5 10.344 1 90.94 156 GLY A O 1
ATOM 1240 N N . ALA A 1 157 ? -14.797 -10.141 9.25 1 93.56 157 ALA A N 1
ATOM 1241 C CA . ALA A 1 157 ? -13.977 -9.43 10.227 1 93.56 157 ALA A CA 1
ATOM 1242 C C . ALA A 1 157 ? -12.742 -8.82 9.555 1 93.56 157 ALA A C 1
ATOM 1244 O O . ALA A 1 157 ? -12.242 -9.352 8.562 1 93.56 157 ALA A O 1
ATOM 1245 N N . TRP A 1 158 ? -12.258 -7.738 10.195 1 94.69 158 TRP A N 1
ATOM 1246 C CA . TRP A 1 158 ? -10.969 -7.168 9.805 1 94.69 158 TRP A CA 1
ATOM 1247 C C . TRP A 1 158 ? -9.82 -8.023 10.32 1 94.69 158 TRP A C 1
ATOM 1249 O O . TRP A 1 158 ? -9.836 -8.469 11.469 1 94.69 158 TRP A O 1
ATOM 1259 N N . ARG A 1 159 ? -8.906 -8.258 9.414 1 94.44 159 ARG A N 1
ATOM 1260 C CA . ARG A 1 159 ? -7.785 -9.133 9.75 1 94.44 159 ARG A CA 1
ATOM 1261 C C . ARG A 1 159 ? -6.453 -8.484 9.367 1 94.44 159 ARG A C 1
ATOM 1263 O O . ARG A 1 159 ? -6.383 -7.719 8.406 1 94.44 159 ARG A O 1
ATOM 1270 N N . ASP A 1 160 ? -5.484 -8.914 10.188 1 96.19 160 ASP A N 1
ATOM 1271 C CA . ASP A 1 160 ? -4.129 -8.445 9.914 1 96.19 160 ASP A CA 1
ATOM 1272 C C . ASP A 1 160 ? -3.51 -9.203 8.742 1 96.19 160 ASP A C 1
ATOM 1274 O O . ASP A 1 160 ? -3.922 -10.32 8.43 1 96.19 160 ASP A O 1
ATOM 1278 N N . GLY A 1 161 ? -2.58 -8.516 8.086 1 96.38 161 GLY A N 1
ATOM 1279 C CA . GLY A 1 161 ? -1.784 -9.125 7.031 1 96.38 161 GLY A CA 1
ATOM 1280 C C . GLY A 1 161 ? -0.292 -9.062 7.297 1 96.38 161 GLY A C 1
ATOM 1281 O O . GLY A 1 161 ? 0.178 -8.164 8.008 1 96.38 161 GLY A O 1
ATOM 1282 N N . TYR A 1 162 ? 0.358 -10.031 6.812 1 97.56 162 TYR A N 1
ATOM 1283 C CA . TYR A 1 162 ? 1.816 -10.047 6.828 1 97.56 162 TYR A CA 1
ATOM 1284 C C . TYR A 1 162 ? 2.383 -9.586 5.492 1 97.56 162 TYR A C 1
ATOM 1286 O O . TYR A 1 162 ? 1.978 -10.078 4.434 1 97.56 162 TYR A O 1
ATOM 1294 N N . LEU A 1 163 ? 3.252 -8.633 5.582 1 98.06 163 LEU A N 1
ATOM 1295 C CA . LEU A 1 163 ? 3.84 -8.07 4.371 1 98.06 163 LEU A CA 1
ATOM 1296 C C . LEU A 1 163 ? 5.258 -8.594 4.164 1 98.06 163 LEU A C 1
ATOM 1298 O O . LEU A 1 163 ? 6.113 -8.445 5.039 1 98.06 163 LEU A O 1
ATOM 1302 N N . TYR A 1 164 ? 5.473 -9.234 3.01 1 98.56 164 TYR A N 1
ATOM 1303 C CA . TYR A 1 164 ? 6.777 -9.719 2.586 1 98.56 164 TYR A CA 1
ATOM 1304 C C . TYR A 1 164 ? 7.27 -8.969 1.355 1 98.56 164 TYR A C 1
ATOM 1306 O O . TYR A 1 164 ? 6.469 -8.469 0.562 1 98.56 164 TYR A O 1
ATOM 1314 N N . SER A 1 165 ? 8.586 -8.891 1.256 1 98.69 165 SER A N 1
ATOM 1315 C CA . SER A 1 165 ? 9.117 -8.305 0.032 1 98.69 165 SER A CA 1
ATOM 1316 C C . SER A 1 165 ? 10.445 -8.945 -0.365 1 98.69 165 SER A C 1
ATOM 1318 O O . SER A 1 165 ? 11.094 -9.602 0.455 1 98.69 165 SER A O 1
ATOM 1320 N N . ARG A 1 166 ? 10.773 -8.875 -1.577 1 98.62 166 ARG A N 1
ATOM 1321 C CA . ARG A 1 166 ? 12.086 -9.141 -2.162 1 98.62 166 ARG A CA 1
ATOM 1322 C C . ARG A 1 166 ? 12.523 -7.988 -3.066 1 98.62 166 ARG A C 1
ATOM 1324 O O . ARG A 1 166 ? 11.758 -7.551 -3.934 1 98.62 166 ARG A O 1
ATOM 1331 N N . LEU A 1 167 ? 13.703 -7.465 -2.801 1 98.56 167 LEU A N 1
ATOM 1332 C CA . LEU A 1 167 ? 14.25 -6.383 -3.611 1 98.56 167 LEU A CA 1
ATOM 1333 C C . LEU A 1 167 ? 15.125 -6.938 -4.734 1 98.56 167 LEU A C 1
ATOM 1335 O O . LEU A 1 167 ? 15.594 -8.07 -4.656 1 98.56 167 LEU A O 1
ATOM 1339 N N . ARG A 1 168 ? 15.258 -6.117 -5.746 1 97.31 168 ARG A N 1
ATOM 1340 C CA . ARG A 1 168 ? 16.016 -6.5 -6.93 1 97.31 168 ARG A CA 1
ATOM 1341 C C . ARG A 1 168 ? 17.422 -6.961 -6.555 1 97.31 168 ARG A C 1
ATOM 1343 O O . ARG A 1 168 ? 17.969 -7.887 -7.164 1 97.31 168 ARG A O 1
ATOM 1350 N N . ASP A 1 169 ? 17.984 -6.418 -5.52 1 96.62 169 ASP A N 1
ATOM 1351 C CA . ASP A 1 169 ? 19.359 -6.699 -5.148 1 96.62 169 ASP A CA 1
ATOM 1352 C C . ASP A 1 169 ? 19.438 -7.762 -4.055 1 96.62 169 ASP A C 1
ATOM 1354 O O . ASP A 1 169 ? 20.531 -8.156 -3.639 1 96.62 169 ASP A O 1
ATOM 1358 N N . ASP A 1 170 ? 18.328 -8.227 -3.621 1 97.38 170 ASP A N 1
ATOM 1359 C CA . ASP A 1 170 ? 18.328 -9.344 -2.68 1 97.38 170 ASP A CA 1
ATOM 1360 C C . ASP A 1 170 ? 18.781 -10.641 -3.355 1 97.38 170 ASP A C 1
ATOM 1362 O O . ASP A 1 170 ? 18.562 -10.82 -4.559 1 97.38 170 ASP A O 1
ATOM 1366 N N . PRO A 1 171 ? 19.359 -11.508 -2.58 1 94.81 171 PRO A N 1
ATOM 1367 C CA . PRO A 1 171 ? 19.734 -12.789 -3.189 1 94.81 171 PRO A CA 1
ATOM 1368 C C . PRO A 1 171 ? 18.516 -13.578 -3.674 1 94.81 171 PRO A C 1
ATOM 1370 O O . PRO A 1 171 ? 17.5 -13.625 -2.99 1 94.81 171 PRO A O 1
ATOM 1373 N N . ALA A 1 172 ? 18.688 -14.172 -4.84 1 93.81 172 ALA A N 1
ATOM 1374 C CA . ALA A 1 172 ? 17.656 -15.047 -5.387 1 93.81 172 ALA A CA 1
ATOM 1375 C C . ALA A 1 172 ? 17.812 -16.469 -4.871 1 93.81 172 ALA A C 1
ATOM 1377 O O . ALA A 1 172 ? 18.922 -16.969 -4.75 1 93.81 172 ALA A O 1
ATOM 1378 N N . PRO A 1 173 ? 16.656 -17.047 -4.613 1 95.19 173 PRO A N 1
ATOM 1379 C CA . PRO A 1 173 ? 16.797 -18.453 -4.23 1 95.19 173 PRO A CA 1
ATOM 1380 C C . PRO A 1 173 ? 17.141 -19.359 -5.41 1 95.19 173 PRO A C 1
ATOM 1382 O O . PRO A 1 173 ? 16.859 -19.016 -6.559 1 95.19 173 PRO A O 1
ATOM 1385 N N . ALA A 1 174 ? 17.781 -20.5 -5.074 1 91.81 174 ALA A N 1
ATOM 1386 C CA . ALA A 1 174 ? 18 -21.516 -6.094 1 91.81 174 ALA A CA 1
ATOM 1387 C C . ALA A 1 174 ? 16.75 -22.375 -6.289 1 91.81 174 ALA A C 1
ATOM 1389 O O . ALA A 1 174 ? 16.312 -23.062 -5.363 1 91.81 174 ALA A O 1
ATOM 1390 N N . VAL A 1 175 ? 16.234 -22.281 -7.5 1 91.44 175 VAL A N 1
ATOM 1391 C CA . VAL A 1 175 ? 15.039 -23.062 -7.77 1 91.44 175 VAL A CA 1
ATOM 1392 C C . VAL A 1 175 ? 15.43 -24.453 -8.258 1 91.44 175 VAL A C 1
ATOM 1394 O O . VAL A 1 175 ? 15.961 -24.609 -9.359 1 91.44 175 VAL A O 1
ATOM 1397 N N . THR A 1 176 ? 15.125 -25.406 -7.398 1 88.88 176 THR A N 1
ATOM 1398 C CA . THR A 1 176 ? 15.438 -26.797 -7.711 1 88.88 176 THR A CA 1
ATOM 1399 C C . THR A 1 176 ? 14.188 -27.547 -8.156 1 88.88 176 THR A C 1
ATOM 1401 O O . THR A 1 176 ? 13.07 -27.188 -7.766 1 88.88 176 THR A O 1
ATOM 1404 N N . PRO A 1 177 ? 14.422 -28.531 -9.039 1 89.19 177 PRO A N 1
ATOM 1405 C CA . PRO A 1 177 ? 13.266 -29.328 -9.445 1 89.19 177 PRO A CA 1
ATOM 1406 C C . PRO A 1 177 ? 12.562 -30 -8.266 1 89.19 177 PRO A C 1
ATOM 1408 O O . PRO A 1 177 ? 13.148 -30.125 -7.188 1 89.19 177 PRO A O 1
ATOM 1411 N N . LEU A 1 178 ? 11.305 -30.312 -8.484 1 90.5 178 LEU A N 1
ATOM 1412 C CA . LEU A 1 178 ? 10.547 -31.031 -7.473 1 90.5 178 LEU A CA 1
ATOM 1413 C C . LEU A 1 178 ? 11.172 -32.406 -7.199 1 90.5 178 LEU A C 1
ATOM 1415 O O . LEU A 1 178 ? 11.734 -33.031 -8.109 1 90.5 178 LEU A O 1
ATOM 1419 N N . PRO A 1 179 ? 11.102 -32.812 -5.887 1 81.25 179 PRO A N 1
ATOM 1420 C CA . PRO A 1 179 ? 11.625 -34.156 -5.613 1 81.25 179 PRO A CA 1
ATOM 1421 C C . PRO A 1 179 ? 10.883 -35.25 -6.379 1 81.25 179 PRO A C 1
ATOM 1423 O O . PRO A 1 179 ? 9.695 -35.094 -6.672 1 81.25 179 PRO A O 1
ATOM 1426 N N . ALA A 1 180 ? 11.641 -36.219 -6.926 1 72.5 180 ALA A N 1
ATOM 1427 C CA . ALA A 1 180 ? 11.078 -37.344 -7.664 1 72.5 180 ALA A CA 1
ATOM 1428 C C . ALA A 1 180 ? 10 -38.062 -6.848 1 72.5 180 ALA A C 1
ATOM 1430 O O . ALA A 1 180 ? 10.109 -38.156 -5.621 1 72.5 180 ALA A O 1
ATOM 1431 N N . HIS A 1 181 ? 8.656 -37.938 -7.191 1 59.19 181 HIS A N 1
ATOM 1432 C CA . HIS A 1 181 ? 7.656 -38.75 -6.508 1 59.19 181 HIS A CA 1
ATOM 1433 C C . HIS A 1 181 ? 8.07 -40.188 -6.465 1 59.19 181 HIS A C 1
ATOM 1435 O O . HIS A 1 181 ? 8.5 -40.75 -7.477 1 59.19 181 HIS A O 1
ATOM 1441 N N . PRO A 1 182 ? 8.266 -40.688 -5.223 1 48.31 182 PRO A N 1
ATOM 1442 C CA . PRO A 1 182 ? 8.57 -42.125 -5.25 1 48.31 182 PRO A CA 1
ATOM 1443 C C . PRO A 1 182 ? 7.539 -42.938 -6.047 1 48.31 182 PRO A C 1
ATOM 1445 O O . PRO A 1 182 ? 6.371 -42.531 -6.121 1 48.31 182 PRO A O 1
ATOM 1448 N N . ALA A 1 183 ? 7.91 -43.5 -7.309 1 46.94 183 ALA A N 1
ATOM 1449 C CA . ALA A 1 183 ? 7.07 -44.531 -7.957 1 46.94 183 ALA A CA 1
ATOM 1450 C C . ALA A 1 183 ? 6.344 -45.375 -6.926 1 46.94 183 ALA A C 1
ATOM 1452 O O . ALA A 1 183 ? 6.973 -45.969 -6.055 1 46.94 183 ALA A O 1
ATOM 1453 N N . THR A 1 184 ? 5.145 -44.938 -6.387 1 39.25 184 THR A N 1
ATOM 1454 C CA . THR A 1 184 ? 4.477 -46.062 -5.758 1 39.25 184 THR A CA 1
ATOM 1455 C C . THR A 1 184 ? 4.266 -47.219 -6.766 1 39.25 184 THR A C 1
ATOM 1457 O O . THR A 1 184 ? 3.979 -46.938 -7.938 1 39.25 184 THR A O 1
ATOM 1460 N N . MET B 1 1 ? -8.297 27.125 33.344 1 34.66 1 MET B N 1
ATOM 1461 C CA . MET B 1 1 ? -8.641 27.266 31.922 1 34.66 1 MET B CA 1
ATOM 1462 C C . MET B 1 1 ? -7.395 27.203 31.047 1 34.66 1 MET B C 1
ATOM 1464 O O . MET B 1 1 ? -6.57 28.125 31.078 1 34.66 1 MET B O 1
ATOM 1468 N N . THR B 1 2 ? -6.605 26.172 30.906 1 44.03 2 THR B N 1
ATOM 1469 C CA . THR B 1 2 ? -5.184 26.156 30.594 1 44.03 2 THR B CA 1
ATOM 1470 C C . THR B 1 2 ? -4.926 26.828 29.25 1 44.03 2 THR B C 1
ATOM 1472 O O . THR B 1 2 ? -5.574 26.5 28.25 1 44.03 2 THR B O 1
ATOM 1475 N N . ASP B 1 3 ? -4.5 28.062 29.203 1 53.75 3 ASP B N 1
ATOM 1476 C CA . ASP B 1 3 ? -4.34 29.203 28.312 1 53.75 3 ASP B CA 1
ATOM 1477 C C . ASP B 1 3 ? -3.572 28.812 27.047 1 53.75 3 ASP B C 1
ATOM 1479 O O . ASP B 1 3 ? -3.059 29.672 26.344 1 53.75 3 ASP B O 1
ATOM 1483 N N . GLY B 1 4 ? -3.217 27.578 26.781 1 69.94 4 GLY B N 1
ATOM 1484 C CA . GLY B 1 4 ? -2.359 27.344 25.625 1 69.94 4 GLY B CA 1
ATOM 1485 C C . GLY B 1 4 ? -3.088 27.469 24.297 1 69.94 4 GLY B C 1
ATOM 1486 O O . GLY B 1 4 ? -4.316 27.562 24.266 1 69.94 4 GLY B O 1
ATOM 1487 N N . ASP B 1 5 ? -2.295 27.859 23.25 1 79.12 5 ASP B N 1
ATOM 1488 C CA . ASP B 1 5 ? -2.875 28.016 21.922 1 79.12 5 ASP B CA 1
ATOM 1489 C C . ASP B 1 5 ? -3.391 26.688 21.375 1 79.12 5 ASP B C 1
ATOM 1491 O O . ASP B 1 5 ? -2.734 25.656 21.531 1 79.12 5 ASP B O 1
ATOM 1495 N N . GLU B 1 6 ? -4.539 26.766 20.922 1 90.5 6 GLU B N 1
ATOM 1496 C CA . GLU B 1 6 ? -5.148 25.562 20.375 1 90.5 6 GLU B CA 1
ATOM 1497 C C . GLU B 1 6 ? -4.738 25.359 18.906 1 90.5 6 GLU B C 1
ATOM 1499 O O . GLU B 1 6 ? -4.68 26.328 18.141 1 90.5 6 GLU B O 1
ATOM 1504 N N . VAL B 1 7 ? -4.355 24.172 18.594 1 96.31 7 VAL B N 1
ATOM 1505 C CA . VAL B 1 7 ? -4.199 23.766 17.203 1 96.31 7 VAL B CA 1
ATOM 1506 C C . VAL B 1 7 ? -5.562 23.406 16.609 1 96.31 7 VAL B C 1
ATOM 1508 O O . VAL B 1 7 ? -6.34 22.688 17.234 1 96.31 7 VAL B O 1
ATOM 1511 N N . ARG B 1 8 ? -5.875 24 15.453 1 97.31 8 ARG B N 1
ATOM 1512 C CA . ARG B 1 8 ? -7.148 23.75 14.789 1 97.31 8 ARG B CA 1
ATOM 1513 C C . ARG B 1 8 ? -6.934 23.359 13.328 1 97.31 8 ARG B C 1
ATOM 1515 O O . ARG B 1 8 ? -5.91 23.703 12.734 1 97.31 8 ARG B O 1
ATOM 1522 N N . LEU B 1 9 ? -7.891 22.594 12.844 1 98.44 9 LEU B N 1
ATOM 1523 C CA . LEU B 1 9 ? -7.953 22.312 11.414 1 98.44 9 LEU B CA 1
ATOM 1524 C C . LEU B 1 9 ? -9.102 23.078 10.766 1 98.44 9 LEU B C 1
ATOM 1526 O O . LEU B 1 9 ? -10.18 23.203 11.344 1 98.44 9 LEU B O 1
ATOM 1530 N N . ARG B 1 10 ? -8.844 23.516 9.594 1 98.31 10 ARG B N 1
ATOM 1531 C CA . ARG B 1 10 ? -9.891 24.219 8.867 1 98.31 10 ARG B CA 1
ATOM 1532 C C . ARG B 1 10 ? -9.742 24.016 7.359 1 98.31 10 ARG B C 1
ATOM 1534 O O . ARG B 1 10 ? -8.656 23.672 6.879 1 98.31 10 ARG B O 1
ATOM 1541 N N . PRO B 1 11 ? -10.805 24.312 6.629 1 98.44 11 PRO B N 1
ATOM 1542 C CA . PRO B 1 11 ? -10.695 24.266 5.168 1 98.44 11 PRO B CA 1
ATOM 1543 C C . PRO B 1 11 ? -9.734 25.312 4.609 1 98.44 11 PRO B C 1
ATOM 1545 O O . PRO B 1 11 ? -9.461 26.312 5.266 1 98.44 11 PRO B O 1
ATOM 1548 N N . VAL B 1 12 ? -9.289 25 3.438 1 98.75 12 VAL B N 1
ATOM 1549 C CA . VAL B 1 12 ? -8.398 25.906 2.725 1 98.75 12 VAL B CA 1
ATOM 1550 C C . VAL B 1 12 ? -9.172 27.141 2.27 1 98.75 12 VAL B C 1
ATOM 1552 O O . VAL B 1 12 ? -10.297 27.031 1.783 1 98.75 12 VAL B O 1
ATOM 1555 N N . ILE B 1 13 ? -8.609 28.281 2.439 1 98.31 13 ILE B N 1
ATOM 1556 C CA . ILE B 1 13 ? -9.148 29.516 1.874 1 98.31 13 ILE B CA 1
ATOM 1557 C C . ILE B 1 13 ? -8.148 30.109 0.889 1 98.31 13 ILE B C 1
ATOM 1559 O O . ILE B 1 13 ? -6.988 29.688 0.839 1 98.31 13 ILE B O 1
ATOM 1563 N N . GLU B 1 14 ? -8.531 31.062 0.164 1 97.94 14 GLU B N 1
ATOM 1564 C CA . GLU B 1 14 ? -7.734 31.609 -0.928 1 97.94 14 GLU B CA 1
ATOM 1565 C C . GLU B 1 14 ? -6.383 32.125 -0.425 1 97.94 14 GLU B C 1
ATOM 1567 O O . GLU B 1 14 ? -5.363 31.938 -1.097 1 97.94 14 GLU B O 1
ATOM 1572 N N . SER B 1 15 ? -6.406 32.719 0.724 1 98.12 15 SER B N 1
ATOM 1573 C CA . SER B 1 15 ? -5.184 33.312 1.242 1 98.12 15 SER B CA 1
ATOM 1574 C C . SER B 1 15 ? -4.152 32.25 1.613 1 98.12 15 SER B C 1
ATOM 1576 O O . SER B 1 15 ? -2.979 32.562 1.817 1 98.12 15 SER B O 1
ATOM 1578 N N . ASP B 1 16 ? -4.527 31.016 1.699 1 98.5 16 ASP B N 1
ATOM 1579 C CA . ASP B 1 16 ? -3.609 29.922 2.025 1 98.5 16 ASP B CA 1
ATOM 1580 C C . ASP B 1 16 ? -2.805 29.5 0.801 1 98.5 16 ASP B C 1
ATOM 1582 O O . ASP B 1 16 ? -1.795 28.797 0.926 1 98.5 16 ASP B O 1
ATOM 1586 N N . LEU B 1 17 ? -3.248 29.859 -0.375 1 98.56 17 LEU B N 1
ATOM 1587 C CA . LEU B 1 17 ? -2.73 29.297 -1.62 1 98.56 17 LEU B CA 1
ATOM 1588 C C . LEU B 1 17 ? -1.276 29.719 -1.835 1 98.56 17 LEU B C 1
ATOM 1590 O O . LEU B 1 17 ? -0.502 28.969 -2.443 1 98.56 17 LEU B O 1
ATOM 1594 N N . GLU B 1 18 ? -0.925 30.844 -1.334 1 98 18 GLU B N 1
ATOM 1595 C CA . GLU B 1 18 ? 0.475 31.234 -1.433 1 98 18 GLU B CA 1
ATOM 1596 C C . GLU B 1 18 ? 1.379 30.281 -0.664 1 98 18 GLU B C 1
ATOM 1598 O O . GLU B 1 18 ? 2.469 29.938 -1.129 1 98 18 GLU B O 1
ATOM 1603 N N . MET B 1 19 ? 0.979 29.891 0.494 1 97.94 19 MET B N 1
ATOM 1604 C CA . MET B 1 19 ? 1.735 28.906 1.269 1 97.94 19 MET B CA 1
ATOM 1605 C C . MET B 1 19 ? 1.859 27.594 0.508 1 97.94 19 MET B C 1
ATOM 1607 O O . MET B 1 19 ? 2.939 27 0.449 1 97.94 19 MET B O 1
ATOM 1611 N N . PHE B 1 20 ? 0.77 27.172 -0.118 1 98.12 20 PHE B N 1
ATOM 1612 C CA . PHE B 1 20 ? 0.793 25.953 -0.917 1 98.12 20 PHE B CA 1
ATOM 1613 C C . PHE B 1 20 ? 1.783 26.078 -2.068 1 98.12 20 PHE B C 1
ATOM 1615 O O . PHE B 1 20 ? 2.545 25.141 -2.346 1 98.12 20 PHE B O 1
ATOM 1622 N N . ARG B 1 21 ? 1.742 27.203 -2.705 1 97.69 21 ARG B N 1
ATOM 1623 C CA . ARG B 1 21 ? 2.654 27.453 -3.814 1 97.69 21 ARG B CA 1
ATOM 1624 C C . ARG B 1 21 ? 4.109 27.391 -3.355 1 97.69 21 ARG B C 1
ATOM 1626 O O . ARG B 1 21 ? 4.957 26.828 -4.043 1 97.69 21 ARG B O 1
ATOM 1633 N N . ARG B 1 22 ? 4.387 27.953 -2.244 1 97.38 22 ARG B N 1
ATOM 1634 C CA . ARG B 1 22 ? 5.742 27.938 -1.701 1 97.38 22 ARG B CA 1
ATOM 1635 C C . ARG B 1 22 ? 6.219 26.5 -1.471 1 97.38 22 ARG B C 1
ATOM 1637 O O . ARG B 1 22 ? 7.355 26.156 -1.81 1 97.38 22 ARG B O 1
ATOM 1644 N N . PHE B 1 23 ? 5.359 25.688 -0.906 1 96.38 23 PHE B N 1
ATOM 1645 C CA . PHE B 1 23 ? 5.727 24.297 -0.629 1 96.38 23 PHE B CA 1
ATOM 1646 C C . PHE B 1 23 ? 6.078 23.562 -1.917 1 96.38 23 PHE B C 1
ATOM 1648 O O . PHE B 1 23 ? 6.848 22.609 -1.897 1 96.38 23 PHE B O 1
ATOM 1655 N N . LEU B 1 24 ? 5.547 24.047 -3.027 1 95.5 24 LEU B N 1
ATOM 1656 C CA . LEU B 1 24 ? 5.762 23.375 -4.309 1 95.5 24 LEU B CA 1
ATOM 1657 C C . LEU B 1 24 ? 6.996 23.938 -5.012 1 95.5 24 LEU B C 1
ATOM 1659 O O . LEU B 1 24 ? 7.621 23.25 -5.82 1 95.5 24 LEU B O 1
ATOM 1663 N N . THR B 1 25 ? 7.344 25.172 -4.668 1 95.62 25 THR B N 1
ATOM 1664 C CA . THR B 1 25 ? 8.273 25.844 -5.57 1 95.62 25 THR B CA 1
ATOM 1665 C C . THR B 1 25 ? 9.539 26.266 -4.828 1 95.62 25 THR B C 1
ATOM 1667 O O . THR B 1 25 ? 10.547 26.594 -5.453 1 95.62 25 THR B O 1
ATOM 1670 N N . GLU B 1 26 ? 9.523 26.328 -3.518 1 95.88 26 GLU B N 1
ATOM 1671 C CA . GLU B 1 26 ? 10.695 26.719 -2.74 1 95.88 26 GLU B CA 1
ATOM 1672 C C . GLU B 1 26 ? 11.531 25.5 -2.34 1 95.88 26 GLU B C 1
ATOM 1674 O O . GLU B 1 26 ? 11.086 24.688 -1.529 1 95.88 26 GLU B O 1
ATOM 1679 N N . PRO B 1 27 ? 12.68 25.453 -2.869 1 93.81 27 PRO B N 1
ATOM 1680 C CA . PRO B 1 27 ? 13.516 24.281 -2.584 1 93.81 27 PRO B CA 1
ATOM 1681 C C . PRO B 1 27 ? 13.75 24.078 -1.09 1 93.81 27 PRO B C 1
ATOM 1683 O O . PRO B 1 27 ? 14.078 25.031 -0.377 1 93.81 27 PRO B O 1
ATOM 1686 N N . PHE B 1 28 ? 13.438 22.844 -0.56 1 91.44 28 PHE B N 1
ATOM 1687 C CA . PHE B 1 28 ? 13.805 22.328 0.753 1 91.44 28 PHE B CA 1
ATOM 1688 C C . PHE B 1 28 ? 12.969 22.984 1.847 1 91.44 28 PHE B C 1
ATOM 1690 O O . PHE B 1 28 ? 13.234 22.797 3.035 1 91.44 28 PHE B O 1
ATOM 1697 N N . LEU B 1 29 ? 11.945 23.75 1.396 1 93.5 29 LEU B N 1
ATOM 1698 C CA . LEU B 1 29 ? 11.039 24.281 2.41 1 93.5 29 LEU B CA 1
ATOM 1699 C C . LEU B 1 29 ? 10.398 23.156 3.217 1 93.5 29 LEU B C 1
ATOM 1701 O O . LEU B 1 29 ? 10.219 23.281 4.43 1 93.5 29 LEU B O 1
ATOM 1705 N N . ILE B 1 30 ? 10.133 22.078 2.584 1 89.12 30 ILE B N 1
ATOM 1706 C CA . ILE B 1 30 ? 9.484 20.953 3.266 1 89.12 30 ILE B CA 1
ATOM 1707 C C . ILE B 1 30 ? 10.539 19.969 3.764 1 89.12 30 ILE B C 1
ATOM 1709 O O . ILE B 1 30 ? 10.219 18.844 4.145 1 89.12 30 ILE B O 1
ATOM 1713 N N . GLY B 1 31 ? 11.758 20.328 3.729 1 86.12 31 GLY B N 1
ATOM 1714 C CA . GLY B 1 31 ? 12.828 19.484 4.234 1 86.12 31 GLY B CA 1
ATOM 1715 C C . GLY B 1 31 ? 13.305 18.453 3.229 1 86.12 31 GLY B C 1
ATOM 1716 O O . GLY B 1 31 ? 13.266 18.688 2.02 1 86.12 31 GLY B O 1
ATOM 1717 N N . PRO B 1 32 ? 13.766 17.359 3.77 1 80.69 32 PRO B N 1
ATOM 1718 C CA . PRO B 1 32 ? 14.375 16.328 2.92 1 80.69 32 PRO B CA 1
ATOM 1719 C C . PRO B 1 32 ? 13.367 15.672 1.978 1 80.69 32 PRO B C 1
ATOM 1721 O O . PRO B 1 32 ? 13.758 14.984 1.031 1 80.69 32 PRO B O 1
ATOM 1724 N N . ASP B 1 33 ? 12.164 15.977 2.184 1 83.38 33 ASP B N 1
ATOM 1725 C CA . ASP B 1 33 ? 11.133 15.352 1.356 1 83.38 33 ASP B CA 1
ATOM 1726 C C . ASP B 1 33 ? 10.93 16.141 0.06 1 83.38 33 ASP B C 1
ATOM 1728 O O . ASP B 1 33 ? 10.133 15.734 -0.792 1 83.38 33 ASP B O 1
ATOM 1732 N N . TRP B 1 34 ? 11.664 17.203 -0.083 1 86.94 34 TRP B N 1
ATOM 1733 C CA . TRP B 1 34 ? 11.547 17.969 -1.321 1 86.94 34 TRP B CA 1
ATOM 1734 C C . TRP B 1 34 ? 11.945 17.125 -2.523 1 86.94 34 TRP B C 1
ATOM 1736 O O . TRP B 1 34 ? 13.047 16.578 -2.566 1 86.94 34 TRP B O 1
ATOM 1746 N N . SER B 1 35 ? 11.062 17.016 -3.494 1 87.06 35 SER B N 1
ATOM 1747 C CA . SER B 1 35 ? 11.273 16.109 -4.613 1 87.06 35 SER B CA 1
ATOM 1748 C C . SER B 1 35 ? 11.344 16.859 -5.938 1 87.06 35 SER B C 1
ATOM 1750 O O . SER B 1 35 ? 11.031 16.312 -6.992 1 87.06 35 SER B O 1
ATOM 1752 N N . GLY B 1 36 ? 11.664 18.156 -5.875 1 89.75 36 GLY B N 1
ATOM 1753 C CA . GLY B 1 36 ? 11.773 18.953 -7.09 1 89.75 36 GLY B CA 1
ATOM 1754 C C . GLY B 1 36 ? 10.617 19.922 -7.273 1 89.75 36 GLY B C 1
ATOM 1755 O O . GLY B 1 36 ? 9.664 19.906 -6.5 1 89.75 36 GLY B O 1
ATOM 1756 N N . PHE B 1 37 ? 10.758 20.781 -8.242 1 93.5 37 PHE B N 1
ATOM 1757 C CA . PHE B 1 37 ? 9.766 21.797 -8.555 1 93.5 37 PHE B CA 1
ATOM 1758 C C . PHE B 1 37 ? 8.477 21.172 -9.07 1 93.5 37 PHE B C 1
ATOM 1760 O O . PHE B 1 37 ? 8.516 20.188 -9.812 1 93.5 37 PHE B O 1
ATOM 1767 N N . LYS B 1 38 ? 7.426 21.797 -8.633 1 94.06 38 LYS B N 1
ATOM 1768 C CA . LYS B 1 38 ? 6.117 21.375 -9.133 1 94.06 38 LYS B CA 1
ATOM 1769 C C . LYS B 1 38 ? 5.359 22.562 -9.734 1 94.06 38 LYS B C 1
ATOM 1771 O O . LYS B 1 38 ? 5.816 23.703 -9.648 1 94.06 38 LYS B O 1
ATOM 1776 N N . ASP B 1 39 ? 4.289 22.281 -10.391 1 95.56 39 ASP B N 1
ATOM 1777 C CA . ASP B 1 39 ? 3.457 23.281 -11.055 1 95.56 39 ASP B CA 1
ATOM 1778 C C . ASP B 1 39 ? 2.906 24.281 -10.047 1 95.56 39 ASP B C 1
ATOM 1780 O O . ASP B 1 39 ? 2.041 23.953 -9.234 1 95.56 39 ASP B O 1
ATOM 1784 N N . ALA B 1 40 ? 3.352 25.5 -10.195 1 95.5 40 ALA B N 1
ATOM 1785 C CA . ALA B 1 40 ? 2.994 26.562 -9.258 1 95.5 40 ALA B CA 1
ATOM 1786 C C . ALA B 1 40 ? 1.504 26.891 -9.336 1 95.5 40 ALA B C 1
ATOM 1788 O O . ALA B 1 40 ? 0.949 27.516 -8.43 1 95.5 40 ALA B O 1
ATOM 1789 N N . GLN B 1 41 ? 0.851 26.469 -10.383 1 96.88 41 GLN B N 1
ATOM 1790 C CA . GLN B 1 41 ? -0.556 26.812 -10.562 1 96.88 41 GLN B CA 1
ATOM 1791 C C . GLN B 1 41 ? -1.464 25.719 -10.016 1 96.88 41 GLN B C 1
ATOM 1793 O O . GLN B 1 41 ? -2.68 25.906 -9.914 1 96.88 41 GLN B O 1
ATOM 1798 N N . GLN B 1 42 ? -0.86 24.656 -9.625 1 97.31 42 GLN B N 1
ATOM 1799 C CA . GLN B 1 42 ? -1.626 23.5 -9.172 1 97.31 42 GLN B CA 1
ATOM 1800 C C . GLN B 1 42 ? -2.492 23.844 -7.969 1 97.31 42 GLN B C 1
ATOM 1802 O O . GLN B 1 42 ? -3.658 23.453 -7.898 1 97.31 42 GLN B O 1
ATOM 1807 N N . PRO B 1 43 ? -2.01 24.641 -7.047 1 98 43 PRO B N 1
ATOM 1808 C CA . PRO B 1 43 ? -2.834 24.938 -5.871 1 98 43 PRO B CA 1
ATOM 1809 C C . PRO B 1 43 ? -4.105 25.703 -6.223 1 98 43 PRO B C 1
ATOM 1811 O O . PRO B 1 43 ? -5.184 25.391 -5.715 1 98 43 PRO B O 1
ATOM 1814 N N . GLY B 1 44 ? -3.945 26.656 -7.078 1 98.19 44 GLY B N 1
ATOM 1815 C CA . GLY B 1 44 ? -5.113 27.422 -7.504 1 98.19 44 GLY B CA 1
ATOM 1816 C C . GLY B 1 44 ? -6.129 26.578 -8.25 1 98.19 44 GLY B C 1
ATOM 1817 O O . GLY B 1 44 ? -7.336 26.688 -8.016 1 98.19 44 GLY B O 1
ATOM 1818 N N . ARG B 1 45 ? -5.652 25.734 -9.125 1 98.19 45 ARG B N 1
ATOM 1819 C CA . ARG B 1 45 ? -6.531 24.875 -9.906 1 98.19 45 ARG B CA 1
ATOM 1820 C C . ARG B 1 45 ? -7.277 23.891 -9.008 1 98.19 45 ARG B C 1
ATOM 1822 O O . ARG B 1 45 ? -8.484 23.719 -9.148 1 98.19 45 ARG B O 1
ATOM 1829 N N . ARG B 1 46 ? -6.562 23.375 -8.109 1 98.12 46 ARG B N 1
ATOM 1830 C CA . ARG B 1 46 ? -7.195 22.422 -7.203 1 98.12 46 ARG B CA 1
ATOM 1831 C C . ARG B 1 46 ? -8.211 23.109 -6.297 1 98.12 46 ARG B C 1
ATOM 1833 O O . ARG B 1 46 ? -9.305 22.578 -6.066 1 98.12 46 ARG B O 1
ATOM 1840 N N . PHE B 1 47 ? -7.871 24.188 -5.832 1 98.5 47 PHE B N 1
ATOM 1841 C CA . PHE B 1 47 ? -8.773 24.953 -4.977 1 98.5 47 PHE B CA 1
ATOM 1842 C C . PHE B 1 47 ? -10.078 25.266 -5.711 1 98.5 47 PHE B C 1
ATOM 1844 O O . PHE B 1 47 ? -11.164 25.125 -5.141 1 98.5 47 PHE B O 1
ATOM 1851 N N . ALA B 1 48 ? -9.914 25.641 -6.926 1 98.25 48 ALA B N 1
ATOM 1852 C CA . ALA B 1 48 ? -11.078 25.984 -7.742 1 98.25 48 ALA B CA 1
ATOM 1853 C C . ALA B 1 48 ? -11.953 24.766 -8 1 98.25 48 ALA B C 1
ATOM 1855 O O . ALA B 1 48 ? -13.172 24.891 -8.141 1 98.25 48 ALA B O 1
ATOM 1856 N N . GLN B 1 49 ? -11.352 23.703 -8.023 1 98.19 49 GLN B N 1
ATOM 1857 C CA . GLN B 1 49 ? -12.062 22.484 -8.375 1 98.19 49 GLN B CA 1
ATOM 1858 C C . GLN B 1 49 ? -12.984 22.031 -7.242 1 98.19 49 GLN B C 1
ATOM 1860 O O . GLN B 1 49 ? -14.148 21.703 -7.477 1 98.19 49 GLN B O 1
ATOM 1865 N N . ASP B 1 50 ? -12.445 21.984 -5.98 1 98.12 50 ASP B N 1
ATOM 1866 C CA . ASP B 1 50 ? -13.281 21.438 -4.91 1 98.12 50 ASP B CA 1
ATOM 1867 C C . ASP B 1 50 ? -12.828 21.953 -3.545 1 98.12 50 ASP B C 1
ATOM 1869 O O . ASP B 1 50 ? -13.148 21.359 -2.514 1 98.12 50 ASP B O 1
ATOM 1873 N N . GLY B 1 51 ? -11.977 22.984 -3.543 1 98.19 51 GLY B N 1
ATOM 1874 C CA . GLY B 1 51 ? -11.523 23.562 -2.285 1 98.19 51 GLY B CA 1
ATOM 1875 C C . GLY B 1 51 ? -10.602 22.625 -1.511 1 98.19 51 GLY B C 1
ATOM 1876 O O . GLY B 1 51 ? -10.492 22.734 -0.288 1 98.19 51 GLY B O 1
ATOM 1877 N N . TYR B 1 52 ? -10.055 21.562 -2.125 1 98.31 52 TYR B N 1
ATOM 1878 C CA . TYR B 1 52 ? -9.125 20.578 -1.575 1 98.31 52 TYR B CA 1
ATOM 1879 C C . TYR B 1 52 ? -9.867 19.516 -0.771 1 98.31 52 TYR B C 1
ATOM 1881 O O . TYR B 1 52 ? -9.273 18.844 0.068 1 98.31 52 TYR B O 1
ATOM 1889 N N . LEU B 1 53 ? -11.133 19.453 -1.012 1 98.19 53 LEU B N 1
ATOM 1890 C CA . LEU B 1 53 ? -11.945 18.438 -0.366 1 98.19 53 LEU B CA 1
ATOM 1891 C C . LEU B 1 53 ? -12.641 17.562 -1.404 1 98.19 53 LEU B C 1
ATOM 1893 O O . LEU B 1 53 ? -13.805 17.781 -1.742 1 98.19 53 LEU B O 1
ATOM 1897 N N . GLY B 1 54 ? -11.891 16.578 -1.818 1 96.56 54 GLY B N 1
ATOM 1898 C CA . GLY B 1 54 ? -12.422 15.625 -2.791 1 96.56 54 GLY B CA 1
ATOM 1899 C C . GLY B 1 54 ? -12.992 14.375 -2.154 1 96.56 54 GLY B C 1
ATOM 1900 O O . GLY B 1 54 ? -12.945 14.211 -0.934 1 96.56 54 GLY B O 1
ATOM 1901 N N . GLU B 1 55 ? -13.516 13.492 -2.945 1 94.44 55 GLU B N 1
ATOM 1902 C CA . GLU B 1 55 ? -14.125 12.25 -2.473 1 94.44 55 GLU B CA 1
ATOM 1903 C C . GLU B 1 55 ? -13.078 11.312 -1.884 1 94.44 55 GLU B C 1
ATOM 1905 O O . GLU B 1 55 ? -13.336 10.641 -0.882 1 94.44 55 GLU B O 1
ATOM 1910 N N . ASP B 1 56 ? -11.914 11.312 -2.525 1 96.69 56 ASP B N 1
ATOM 1911 C CA . ASP B 1 56 ? -10.938 10.297 -2.143 1 96.69 56 ASP B CA 1
ATOM 1912 C C . ASP B 1 56 ? -9.68 10.93 -1.561 1 96.69 56 ASP B C 1
ATOM 1914 O O . ASP B 1 56 ? -8.688 10.25 -1.31 1 96.69 56 ASP B O 1
ATOM 1918 N N . ASP B 1 57 ? -9.75 12.234 -1.452 1 98.12 57 ASP B N 1
ATOM 1919 C CA . ASP B 1 57 ? -8.594 12.922 -0.878 1 98.12 57 ASP B CA 1
ATOM 1920 C C . ASP B 1 57 ? -8.969 14.328 -0.413 1 98.12 57 ASP B C 1
ATOM 1922 O O . ASP B 1 57 ? -10.078 14.805 -0.689 1 98.12 57 ASP B O 1
ATOM 1926 N N . GLY B 1 58 ? -8.047 14.953 0.363 1 98.31 58 GLY B N 1
ATOM 1927 C CA . GLY B 1 58 ? -8.266 16.312 0.815 1 98.31 58 GLY B CA 1
ATOM 1928 C C . GLY B 1 58 ? -7.082 16.875 1.58 1 98.31 58 GLY B C 1
ATOM 1929 O O . GLY B 1 58 ? -6.102 16.172 1.831 1 98.31 58 GLY B O 1
ATOM 1930 N N . ARG B 1 59 ? -7.203 18.141 1.812 1 98.75 59 ARG B N 1
ATOM 1931 C CA . ARG B 1 59 ? -6.258 18.859 2.656 1 98.75 59 ARG B CA 1
ATOM 1932 C C . ARG B 1 59 ? -6.984 19.828 3.59 1 98.75 59 ARG B C 1
ATOM 1934 O O . ARG B 1 59 ? -8 20.422 3.213 1 98.75 59 ARG B O 1
ATOM 1941 N N . LEU B 1 60 ? -6.492 19.922 4.75 1 98.81 60 LEU B N 1
ATOM 1942 C CA . LEU B 1 60 ? -6.926 20.922 5.723 1 98.81 60 LEU B CA 1
ATOM 1943 C C . LEU B 1 60 ? -5.746 21.75 6.199 1 98.81 60 LEU B C 1
ATOM 1945 O O . LEU B 1 60 ? -4.633 21.25 6.332 1 98.81 60 LEU B O 1
ATOM 1949 N N . VAL B 1 61 ? -6.012 22.969 6.449 1 98.88 61 VAL B N 1
ATOM 1950 C CA . VAL B 1 61 ? -4.984 23.875 6.949 1 98.88 61 VAL B CA 1
ATOM 1951 C C . VAL B 1 61 ? -4.84 23.719 8.461 1 98.88 61 VAL B C 1
ATOM 1953 O O . VAL B 1 61 ? -5.836 23.609 9.18 1 98.88 61 VAL B O 1
ATOM 1956 N N . VAL B 1 62 ? -3.623 23.609 8.891 1 98.69 62 VAL B N 1
ATOM 1957 C CA . VAL B 1 62 ? -3.293 23.656 10.312 1 98.69 62 VAL B CA 1
ATOM 1958 C C . VAL B 1 62 ? -3.219 25.109 10.781 1 98.69 62 VAL B C 1
ATOM 1960 O O . VAL B 1 62 ? -2.408 25.891 10.281 1 98.69 62 VAL B O 1
ATOM 1963 N N . ASP B 1 63 ? -4.055 25.391 11.766 1 97.94 63 ASP B N 1
ATOM 1964 C CA . ASP B 1 63 ? -4.215 26.781 12.203 1 97.94 63 ASP B CA 1
ATOM 1965 C C . ASP B 1 63 ? -3.926 26.922 13.695 1 97.94 63 ASP B C 1
ATOM 1967 O O . ASP B 1 63 ? -4.422 26.141 14.508 1 97.94 63 ASP B O 1
ATOM 1971 N N . VAL B 1 64 ? -3.012 27.828 14.031 1 95.81 64 VAL B N 1
ATOM 1972 C CA . VAL B 1 64 ? -2.736 28.219 15.406 1 95.81 64 VAL B CA 1
ATOM 1973 C C . VAL B 1 64 ? -2.914 29.734 15.555 1 95.81 64 VAL B C 1
ATOM 1975 O O . VAL B 1 64 ? -2.227 30.516 14.898 1 95.81 64 VAL B O 1
ATOM 1978 N N . ARG B 1 65 ? -3.807 30.203 16.391 1 92.12 65 ARG B N 1
ATOM 1979 C CA . ARG B 1 65 ? -4.07 31.609 16.609 1 92.12 65 ARG B CA 1
ATOM 1980 C C . ARG B 1 65 ? -4.328 32.344 15.297 1 92.12 65 ARG B C 1
ATOM 1982 O O . ARG B 1 65 ? -3.723 33.375 15.016 1 92.12 65 ARG B O 1
ATOM 1989 N N . GLU B 1 66 ? -5.105 31.688 14.484 1 93.25 66 GLU B N 1
ATOM 1990 C CA . GLU B 1 66 ? -5.559 32.25 13.219 1 93.25 66 GLU B CA 1
ATOM 1991 C C . GLU B 1 66 ? -4.398 32.406 12.234 1 93.25 66 GLU B C 1
ATOM 1993 O O . GLU B 1 66 ? -4.48 33.188 11.281 1 93.25 66 GLU B O 1
ATOM 1998 N N . GLN B 1 67 ? -3.379 31.672 12.492 1 95.94 67 GLN B N 1
ATOM 1999 C CA . GLN B 1 67 ? -2.244 31.641 11.578 1 95.94 67 GLN B CA 1
ATOM 2000 C C . GLN B 1 67 ? -2.119 30.266 10.914 1 95.94 67 GLN B C 1
ATOM 2002 O O . GLN B 1 67 ? -2.102 29.25 11.594 1 95.94 67 GLN B O 1
ATOM 2007 N N . ALA B 1 68 ? -2.018 30.328 9.594 1 98 68 ALA B N 1
ATOM 2008 C CA . ALA B 1 68 ? -1.77 29.094 8.852 1 98 68 ALA B CA 1
ATOM 2009 C C . ALA B 1 68 ? -0.337 28.609 9.055 1 98 68 ALA B C 1
ATOM 2011 O O . ALA B 1 68 ? 0.616 29.297 8.672 1 98 68 ALA B O 1
ATOM 2012 N N . CYS B 1 69 ? -0.202 27.438 9.562 1 97.69 69 CYS B N 1
ATOM 2013 C CA . CYS B 1 69 ? 1.097 26.891 9.945 1 97.69 69 CYS B CA 1
ATOM 2014 C C . CYS B 1 69 ? 1.576 25.859 8.938 1 97.69 69 CYS B C 1
ATOM 2016 O O . CYS B 1 69 ? 2.752 25.484 8.93 1 97.69 69 CYS B O 1
ATOM 2018 N N . GLY B 1 70 ? 0.753 25.375 8.188 1 98.38 70 GLY B N 1
ATOM 2019 C CA . GLY B 1 70 ? 0.935 24.25 7.277 1 98.38 70 GLY B CA 1
ATOM 2020 C C . GLY B 1 70 ? -0.363 23.547 6.934 1 98.38 70 GLY B C 1
ATOM 2021 O O . GLY B 1 70 ? -1.437 24.156 6.977 1 98.38 70 GLY B O 1
ATOM 2022 N N . PHE B 1 71 ? -0.231 22.297 6.512 1 98.56 71 PHE B N 1
ATOM 2023 C CA . PHE B 1 71 ? -1.457 21.578 6.199 1 98.56 71 PHE B CA 1
ATOM 2024 C C . PHE B 1 71 ? -1.287 20.078 6.469 1 98.56 71 PHE B C 1
ATOM 2026 O O . PHE B 1 71 ? -0.162 19.594 6.562 1 98.56 71 PHE B O 1
ATOM 2033 N N . VAL B 1 72 ? -2.414 19.469 6.719 1 98.75 72 VAL B N 1
ATOM 2034 C CA . VAL B 1 72 ? -2.525 18.016 6.699 1 98.75 72 VAL B CA 1
ATOM 2035 C C . VAL B 1 72 ? -3.256 17.578 5.434 1 98.75 72 VAL B C 1
ATOM 2037 O O . VAL B 1 72 ? -4.098 18.312 4.906 1 98.75 72 VAL B O 1
ATOM 2040 N N . GLY B 1 73 ? -2.848 16.422 4.957 1 98.56 73 GLY B N 1
ATOM 2041 C CA . GLY B 1 73 ? -3.488 15.812 3.805 1 98.56 73 GLY B CA 1
ATOM 2042 C C . GLY B 1 73 ? -3.852 14.359 4.031 1 98.56 73 GLY B C 1
ATOM 2043 O O . GLY B 1 73 ? -3.336 13.719 4.949 1 98.56 73 GLY B O 1
ATOM 2044 N N . TYR B 1 74 ? -4.781 13.922 3.264 1 98.56 74 TYR B N 1
ATOM 2045 C CA . TYR B 1 74 ? -5.191 12.523 3.318 1 98.56 74 TYR B CA 1
ATOM 2046 C C . TYR B 1 74 ? -5.664 12.039 1.951 1 98.56 74 TYR B C 1
ATOM 2048 O O . TYR B 1 74 ? -6.156 12.828 1.143 1 98.56 74 TYR B O 1
ATOM 2056 N N . HIS B 1 75 ? -5.469 10.805 1.646 1 97.88 75 HIS B N 1
ATOM 2057 C CA . HIS B 1 75 ? -6.004 10.172 0.448 1 97.88 75 HIS B CA 1
ATOM 2058 C C . HIS B 1 75 ? -6.379 8.719 0.718 1 97.88 75 HIS B C 1
ATOM 2060 O O . HIS B 1 75 ? -5.828 8.086 1.624 1 97.88 75 HIS B O 1
ATOM 2066 N N . GLN B 1 76 ? -7.293 8.297 -0.027 1 96.75 76 GLN B N 1
ATOM 2067 C CA . GLN B 1 76 ? -7.789 6.93 0.136 1 96.75 76 GLN B CA 1
ATOM 2068 C C . GLN B 1 76 ? -6.91 5.934 -0.613 1 96.75 76 GLN B C 1
ATOM 2070 O O . GLN B 1 76 ? -6.492 6.191 -1.743 1 96.75 76 GLN B O 1
ATOM 2075 N N . GLY B 1 77 ? -6.547 4.883 0.067 1 94.56 77 GLY B N 1
ATOM 2076 C CA . GLY B 1 77 ? -5.941 3.717 -0.56 1 94.56 77 GLY B CA 1
ATOM 2077 C C . GLY B 1 77 ? -6.75 2.447 -0.366 1 94.56 77 GLY B C 1
ATOM 2078 O O . GLY B 1 77 ? -7.738 2.443 0.369 1 94.56 77 GLY B O 1
ATOM 2079 N N . VAL B 1 78 ? -6.336 1.439 -1.103 1 92.81 78 VAL B N 1
ATOM 2080 C CA . VAL B 1 78 ? -6.996 0.146 -0.98 1 92.81 78 VAL B CA 1
ATOM 2081 C C . VAL B 1 78 ? -5.953 -0.969 -0.962 1 92.81 78 VAL B C 1
ATOM 2083 O O . VAL B 1 78 ? -5.07 -1.015 -1.82 1 92.81 78 VAL B O 1
ATOM 2086 N N . TYR B 1 79 ? -6 -1.742 0.05 1 90.38 79 TYR B N 1
ATOM 2087 C CA . TYR B 1 79 ? -5.137 -2.918 0.061 1 90.38 79 TYR B CA 1
ATOM 2088 C C . TYR B 1 79 ? -5.699 -4.016 -0.835 1 90.38 79 TYR B C 1
ATOM 2090 O O . TYR B 1 79 ? -5.008 -4.52 -1.723 1 90.38 79 TYR B O 1
ATOM 2098 N N . SER B 1 80 ? -6.914 -4.477 -0.532 1 83.31 80 SER B N 1
ATOM 2099 C CA . SER B 1 80 ? -7.613 -5.441 -1.376 1 83.31 80 SER B CA 1
ATOM 2100 C C . SER B 1 80 ? -9.117 -5.398 -1.135 1 83.31 80 SER B C 1
ATOM 2102 O O . SER B 1 80 ? -9.57 -5.074 -0.034 1 83.31 80 SER B O 1
ATOM 2104 N N . GLY B 1 81 ? -9.766 -5.59 -2.225 1 82.19 81 GLY B N 1
ATOM 2105 C CA . GLY B 1 81 ? -11.211 -5.676 -2.102 1 82.19 81 GLY B CA 1
ATOM 2106 C C . GLY B 1 81 ? -11.82 -4.473 -1.411 1 82.19 81 GLY B C 1
ATOM 2107 O O . GLY B 1 81 ? -11.617 -3.334 -1.841 1 82.19 81 GLY B O 1
ATOM 2108 N N . MET B 1 82 ? -12.336 -4.734 -0.184 1 83.69 82 MET B N 1
ATOM 2109 C CA . MET B 1 82 ? -13.078 -3.723 0.566 1 83.69 82 MET B CA 1
ATOM 2110 C C . MET B 1 82 ? -12.18 -3.029 1.581 1 83.69 82 MET B C 1
ATOM 2112 O O . MET B 1 82 ? -12.633 -2.176 2.344 1 83.69 82 MET B O 1
ATOM 2116 N N . ALA B 1 83 ? -10.969 -3.346 1.562 1 91.88 83 ALA B N 1
ATOM 2117 C CA . ALA B 1 83 ? -10.047 -2.867 2.592 1 91.88 83 ALA B CA 1
ATOM 2118 C C . ALA B 1 83 ? -9.469 -1.503 2.223 1 91.88 83 ALA B C 1
ATOM 2120 O O . ALA B 1 83 ? -8.266 -1.368 2.016 1 91.88 83 ALA B O 1
ATOM 2121 N N . ARG B 1 84 ? -10.367 -0.536 2.371 1 94.69 84 ARG B N 1
ATOM 2122 C CA . ARG B 1 84 ? -9.961 0.845 2.129 1 94.69 84 ARG B CA 1
ATOM 2123 C C . ARG B 1 84 ? -9.383 1.476 3.391 1 94.69 84 ARG B C 1
ATOM 2125 O O . ARG B 1 84 ? -9.789 1.131 4.504 1 94.69 84 ARG B O 1
ATOM 2132 N N . TYR B 1 85 ? -8.453 2.34 3.148 1 97.38 85 TYR B N 1
ATOM 2133 C CA . TYR B 1 85 ? -7.844 3.062 4.258 1 97.38 85 TYR B CA 1
ATOM 2134 C C . TYR B 1 85 ? -7.547 4.508 3.871 1 97.38 85 TYR B C 1
ATOM 2136 O O . TYR B 1 85 ? -7.609 4.867 2.693 1 97.38 85 TYR B O 1
ATOM 2144 N N . TRP B 1 86 ? -7.324 5.344 4.879 1 98.12 86 TRP B N 1
ATOM 2145 C CA . TRP B 1 86 ? -6.793 6.684 4.645 1 98.12 86 TRP B CA 1
ATOM 2146 C C . TRP B 1 86 ? -5.297 6.73 4.938 1 98.12 86 TRP B C 1
ATOM 2148 O O . TRP B 1 86 ? -4.836 6.184 5.945 1 98.12 86 TRP B O 1
ATOM 2158 N N . GLU B 1 87 ? -4.594 7.293 4.062 1 98.5 87 GLU B N 1
ATOM 2159 C CA . GLU B 1 87 ? -3.209 7.672 4.324 1 98.5 87 GLU B CA 1
ATOM 2160 C C . GLU B 1 87 ? -3.086 9.172 4.578 1 98.5 87 GLU B C 1
ATOM 2162 O O . GLU B 1 87 ? -3.639 9.984 3.828 1 98.5 87 GLU B O 1
ATOM 2167 N N . ILE B 1 88 ? -2.385 9.477 5.629 1 98.69 88 ILE B N 1
ATOM 2168 C CA . ILE B 1 88 ? -2.328 10.891 5.984 1 98.69 88 ILE B CA 1
ATOM 2169 C C . ILE B 1 88 ? -0.881 11.375 5.945 1 98.69 88 ILE B C 1
ATOM 2171 O O . ILE B 1 88 ? 0.05 10.562 5.93 1 98.69 88 ILE B O 1
ATOM 2175 N N . GLY B 1 89 ? -0.723 12.648 5.887 1 97.5 89 GLY B N 1
ATOM 2176 C CA . GLY B 1 89 ? 0.554 13.344 5.965 1 97.5 89 GLY B CA 1
ATOM 2177 C C . GLY B 1 89 ? 0.426 14.781 6.426 1 97.5 89 GLY B C 1
ATOM 2178 O O . GLY B 1 89 ? -0.685 15.297 6.578 1 97.5 89 GLY B O 1
ATOM 2179 N N . ILE B 1 90 ? 1.613 15.367 6.633 1 97.81 90 ILE B N 1
ATOM 2180 C CA . ILE B 1 90 ? 1.613 16.734 7.148 1 97.81 90 ILE B CA 1
ATOM 2181 C C . ILE B 1 90 ? 2.83 17.484 6.613 1 97.81 90 ILE B C 1
ATOM 2183 O O . ILE B 1 90 ? 3.887 16.891 6.387 1 97.81 90 ILE B O 1
ATOM 2187 N N . VAL B 1 91 ? 2.602 18.703 6.406 1 96.94 91 VAL B N 1
ATOM 2188 C CA . VAL B 1 91 ? 3.67 19.641 6.094 1 96.94 91 VAL B CA 1
ATOM 2189 C C . VAL B 1 91 ? 3.494 20.906 6.922 1 96.94 91 VAL B C 1
ATOM 2191 O O . VAL B 1 91 ? 2.406 21.5 6.957 1 96.94 91 VAL B O 1
ATOM 2194 N N . LEU B 1 92 ? 4.539 21.281 7.617 1 97.31 92 LEU B N 1
ATOM 2195 C CA . LEU B 1 92 ? 4.52 22.516 8.391 1 97.31 92 LEU B CA 1
ATOM 2196 C C . LEU B 1 92 ? 5.605 23.469 7.91 1 97.31 92 LEU B C 1
ATOM 2198 O O . LEU B 1 92 ? 6.688 23.047 7.504 1 97.31 92 LEU B O 1
ATOM 2202 N N . LEU B 1 93 ? 5.266 24.734 7.996 1 97.25 93 LEU B N 1
ATOM 2203 C CA . LEU B 1 93 ? 6.309 25.734 7.832 1 97.25 93 LEU B CA 1
ATOM 2204 C C . LEU B 1 93 ? 7.387 25.594 8.898 1 97.25 93 LEU B C 1
ATOM 2206 O O . LEU B 1 93 ? 7.09 25.203 10.031 1 97.25 93 LEU B O 1
ATOM 2210 N N . PRO B 1 94 ? 8.609 25.906 8.57 1 95.44 94 PRO B N 1
ATOM 2211 C CA . PRO B 1 94 ? 9.734 25.656 9.461 1 95.44 94 PRO B CA 1
ATOM 2212 C C . PRO B 1 94 ? 9.547 26.266 10.852 1 95.44 94 PRO B C 1
ATOM 2214 O O . PRO B 1 94 ? 9.891 25.641 11.859 1 95.44 94 PRO B O 1
ATOM 2217 N N . GLU B 1 95 ? 9.023 27.391 10.984 1 94.25 95 GLU B N 1
ATOM 2218 C CA . GLU B 1 95 ? 8.922 28.109 12.25 1 94.25 95 GLU B CA 1
ATOM 2219 C C . GLU B 1 95 ? 7.914 27.453 13.18 1 94.25 95 GLU B C 1
ATOM 2221 O O . GLU B 1 95 ? 7.859 27.766 14.375 1 94.25 95 GLU B O 1
ATOM 2226 N N . TRP B 1 96 ? 7.16 26.5 12.672 1 94.81 96 TRP B N 1
ATOM 2227 C CA . TRP B 1 96 ? 6.125 25.875 13.484 1 94.81 96 TRP B CA 1
ATOM 2228 C C . TRP B 1 96 ? 6.516 24.438 13.844 1 94.81 96 TRP B C 1
ATOM 2230 O O . TRP B 1 96 ? 5.777 23.734 14.539 1 94.81 96 TRP B O 1
ATOM 2240 N N . ARG B 1 97 ? 7.66 24.016 13.461 1 93.88 97 ARG B N 1
ATOM 2241 C CA . ARG B 1 97 ? 8.141 22.672 13.742 1 93.88 97 ARG B CA 1
ATOM 2242 C C . ARG B 1 97 ? 8.758 22.594 15.141 1 93.88 97 ARG B C 1
ATOM 2244 O O . ARG B 1 97 ? 9.273 23.594 15.656 1 93.88 97 ARG B O 1
ATOM 2251 N N . GLY B 1 98 ? 8.625 21.391 15.688 1 92.25 98 GLY B N 1
ATOM 2252 C CA . GLY B 1 98 ? 9.242 21.172 16.984 1 92.25 98 GLY B CA 1
ATOM 2253 C C . GLY B 1 98 ? 8.484 21.812 18.125 1 92.25 98 GLY B C 1
ATOM 2254 O O . GLY B 1 98 ? 9.008 21.938 19.234 1 92.25 98 GLY B O 1
ATOM 2255 N N . LYS B 1 99 ? 7.242 22.219 17.875 1 93.25 99 LYS B N 1
ATOM 2256 C CA . LYS B 1 99 ? 6.465 22.938 18.875 1 93.25 99 LYS B CA 1
ATOM 2257 C C . LYS B 1 99 ? 5.25 22.125 19.312 1 93.25 99 LYS B C 1
ATOM 2259 O O . LYS B 1 99 ? 4.387 22.625 20.031 1 93.25 99 LYS B O 1
ATOM 2264 N N . GLY B 1 100 ? 5.176 20.938 18.781 1 95.69 100 GLY B N 1
ATOM 2265 C CA . GLY B 1 100 ? 4.055 20.094 19.156 1 95.69 100 GLY B CA 1
ATOM 2266 C C . GLY B 1 100 ? 2.854 20.266 18.234 1 95.69 100 GLY B C 1
ATOM 2267 O O . GLY B 1 100 ? 1.836 19.594 18.422 1 95.69 100 GLY B O 1
ATOM 2268 N N . VAL B 1 101 ? 2.934 21.094 17.281 1 96.88 101 VAL B N 1
ATOM 2269 C CA . VAL B 1 101 ? 1.847 21.375 16.344 1 96.88 101 VAL B CA 1
ATOM 2270 C C . VAL B 1 101 ? 1.576 20.141 15.484 1 96.88 101 VAL B C 1
ATOM 2272 O O . VAL B 1 101 ? 0.42 19.797 15.242 1 96.88 101 VAL B O 1
ATOM 2275 N N . GLY B 1 102 ? 2.576 19.438 15.141 1 97.31 102 GLY B N 1
ATOM 2276 C CA . GLY B 1 102 ? 2.484 18.344 14.195 1 97.31 102 GLY B CA 1
ATOM 2277 C C . GLY B 1 102 ? 1.66 17.172 14.711 1 97.31 102 GLY B C 1
ATOM 2278 O O . GLY B 1 102 ? 0.727 16.719 14.047 1 97.31 102 GLY B O 1
ATOM 2279 N N . TRP B 1 103 ? 2.016 16.688 15.914 1 97.62 103 TRP B N 1
ATOM 2280 C CA . TRP B 1 103 ? 1.299 15.516 16.406 1 97.62 103 TRP B CA 1
ATOM 2281 C C . TRP B 1 103 ? -0.154 15.859 16.719 1 97.62 103 TRP B C 1
ATOM 2283 O O . TRP B 1 103 ? -1.051 15.039 16.5 1 97.62 103 TRP B O 1
ATOM 2293 N N . ARG B 1 104 ? -0.423 17.094 17.203 1 97.88 104 ARG B N 1
ATOM 2294 C CA . ARG B 1 104 ? -1.79 17.516 17.5 1 97.88 104 ARG B CA 1
ATOM 2295 C C . ARG B 1 104 ? -2.633 17.578 16.219 1 97.88 104 ARG B C 1
ATOM 2297 O O . ARG B 1 104 ? -3.771 17.109 16.203 1 97.88 104 ARG B O 1
ATOM 2304 N N . ALA B 1 105 ? -2.053 18.156 15.172 1 98.44 105 ALA B N 1
ATOM 2305 C CA . ALA B 1 105 ? -2.76 18.266 13.898 1 98.44 105 ALA B CA 1
ATOM 2306 C C . ALA B 1 105 ? -3.086 16.875 13.336 1 98.44 105 ALA B C 1
ATOM 2308 O O . ALA B 1 105 ? -4.191 16.656 12.844 1 98.44 105 ALA B O 1
ATOM 2309 N N . GLN B 1 106 ? -2.152 16.016 13.406 1 98.69 106 GLN B N 1
ATOM 2310 C CA . GLN B 1 106 ? -2.354 14.672 12.875 1 98.69 106 GLN B CA 1
ATOM 2311 C C . GLN B 1 106 ? -3.357 13.891 13.719 1 98.69 106 GLN B C 1
ATOM 2313 O O . GLN B 1 106 ? -4.145 13.109 13.18 1 98.69 106 GLN B O 1
ATOM 2318 N N . ALA B 1 107 ? -3.35 14.078 15.016 1 98.56 107 ALA B N 1
ATOM 2319 C CA . ALA B 1 107 ? -4.359 13.469 15.875 1 98.56 107 ALA B CA 1
ATOM 2320 C C . ALA B 1 107 ? -5.758 13.977 15.531 1 98.56 107 ALA B C 1
ATOM 2322 O O . ALA B 1 107 ? -6.699 13.195 15.422 1 98.56 107 ALA B O 1
ATOM 2323 N N . LEU B 1 108 ? -5.863 15.227 15.32 1 98.25 108 LEU B N 1
ATOM 2324 C CA . LEU B 1 108 ? -7.141 15.844 14.977 1 98.25 108 LEU B CA 1
ATOM 2325 C C . LEU B 1 108 ? -7.645 15.336 13.633 1 98.25 108 LEU B C 1
ATOM 2327 O O . LEU B 1 108 ? -8.828 15.023 13.484 1 98.25 108 LEU B O 1
ATOM 2331 N N . LEU B 1 109 ? -6.742 15.273 12.672 1 98.69 109 LEU B N 1
ATOM 2332 C CA . LEU B 1 109 ? -7.129 14.773 11.359 1 98.69 109 LEU B CA 1
ATOM 2333 C C . LEU B 1 109 ? -7.617 13.328 11.453 1 98.69 109 LEU B C 1
ATOM 2335 O O . LEU B 1 109 ? -8.625 12.969 10.844 1 98.69 109 LEU B O 1
ATOM 2339 N N . THR B 1 110 ? -6.891 12.562 12.195 1 98.69 110 THR B N 1
ATOM 2340 C CA . THR B 1 110 ? -7.227 11.156 12.359 1 98.69 110 THR B CA 1
ATOM 2341 C C . THR B 1 110 ? -8.609 11 12.984 1 98.69 110 THR B C 1
ATOM 2343 O O . THR B 1 110 ? -9.445 10.234 12.477 1 98.69 110 THR B O 1
ATOM 2346 N N . ASP B 1 111 ? -8.883 11.75 13.992 1 97.94 111 ASP B N 1
ATOM 2347 C CA . ASP B 1 111 ? -10.188 11.727 14.633 1 97.94 111 ASP B CA 1
ATOM 2348 C C . ASP B 1 111 ? -11.289 12.18 13.68 1 97.94 111 ASP B C 1
ATOM 2350 O O . ASP B 1 111 ? -12.375 11.594 13.641 1 97.94 111 ASP B O 1
ATOM 2354 N N . TYR B 1 112 ? -11.008 13.188 12.945 1 98 112 TYR B N 1
ATOM 2355 C CA . TYR B 1 112 ? -11.945 13.703 11.945 1 98 112 TYR B CA 1
ATOM 2356 C C . TYR B 1 112 ? -12.297 12.633 10.922 1 98 112 TYR B C 1
ATOM 2358 O O . TYR B 1 112 ? -13.469 12.414 10.625 1 98 112 TYR B O 1
ATOM 2366 N N . LEU B 1 113 ? -11.273 11.914 10.398 1 98.31 113 LEU B N 1
ATOM 2367 C CA . LEU B 1 113 ? -11.477 10.898 9.367 1 98.31 113 LEU B CA 1
ATOM 2368 C C . LEU B 1 113 ? -12.25 9.711 9.922 1 98.31 113 LEU B C 1
ATOM 2370 O O . LEU B 1 113 ? -13.125 9.164 9.25 1 98.31 113 LEU B O 1
ATOM 2374 N N . PHE B 1 114 ? -11.984 9.305 11.164 1 98.12 114 PHE B N 1
ATOM 2375 C CA . PHE B 1 114 ? -12.742 8.219 11.781 1 98.12 114 PHE B CA 1
ATOM 2376 C C . PHE B 1 114 ? -14.195 8.641 12.016 1 98.12 114 PHE B C 1
ATOM 2378 O O . PHE B 1 114 ? -15.109 7.832 11.875 1 98.12 114 PHE B O 1
ATOM 2385 N N . SER B 1 115 ? -14.398 9.852 12.336 1 97.06 115 SER B N 1
ATOM 2386 C CA . SER B 1 115 ? -15.734 10.328 12.672 1 97.06 115 SER B CA 1
ATOM 2387 C C . SER B 1 115 ? -16.594 10.469 11.43 1 97.06 115 SER B C 1
ATOM 2389 O O . SER B 1 115 ? -17.812 10.297 11.492 1 97.06 115 SER B O 1
ATOM 2391 N N . HIS B 1 116 ? -15.938 10.664 10.328 1 96.44 116 HIS B N 1
ATOM 2392 C CA . HIS B 1 116 ? -16.734 11.055 9.164 1 96.44 116 HIS B CA 1
ATOM 2393 C C . HIS B 1 116 ? -16.578 10.047 8.031 1 96.44 116 HIS B C 1
ATOM 2395 O O . HIS B 1 116 ? -16.953 10.32 6.895 1 96.44 116 HIS B O 1
ATOM 2401 N N . SER B 1 117 ? -16.016 8.898 8.297 1 95.25 117 SER B N 1
ATOM 2402 C CA . SER B 1 117 ? -15.938 7.797 7.348 1 95.25 117 SER B CA 1
ATOM 2403 C C . SER B 1 117 ? -15.977 6.449 8.062 1 95.25 117 SER B C 1
ATOM 2405 O O . SER B 1 117 ? -15.703 6.367 9.266 1 95.25 117 SER B O 1
ATOM 2407 N N . PRO B 1 118 ? -16.266 5.465 7.359 1 94.56 118 PRO B N 1
ATOM 2408 C CA . PRO B 1 118 ? -16.312 4.137 7.977 1 94.56 118 PRO B CA 1
ATOM 2409 C C . PRO B 1 118 ? -14.945 3.453 7.992 1 94.56 118 PRO B C 1
ATOM 2411 O O . PRO B 1 118 ? -14.852 2.256 8.273 1 94.56 118 PRO B O 1
ATOM 2414 N N . ALA B 1 119 ? -13.914 4.156 7.684 1 95.81 119 ALA B N 1
ATOM 2415 C CA . ALA B 1 119 ? -12.578 3.562 7.602 1 95.81 119 ALA B CA 1
ATOM 2416 C C . ALA B 1 119 ? -12.188 2.91 8.93 1 95.81 119 ALA B C 1
ATOM 2418 O O . ALA B 1 119 ? -12.375 3.496 9.992 1 95.81 119 ALA B O 1
ATOM 2419 N N . GLN B 1 120 ? -11.648 1.714 8.82 1 97.69 120 GLN B N 1
ATOM 2420 C CA . GLN B 1 120 ? -11.141 0.995 9.984 1 97.69 120 GLN B CA 1
ATOM 2421 C C . GLN B 1 120 ? -9.688 1.377 10.273 1 97.69 120 GLN B C 1
ATOM 2423 O O . GLN B 1 120 ? -9.227 1.257 11.406 1 97.69 120 GLN B O 1
ATOM 2428 N N . ARG B 1 121 ? -9.078 1.798 9.258 1 98.31 121 ARG B N 1
ATOM 2429 C CA . ARG B 1 121 ? -7.633 1.968 9.312 1 98.31 121 ARG B CA 1
ATOM 2430 C C . ARG B 1 121 ? -7.215 3.312 8.727 1 98.31 121 ARG B C 1
ATOM 2432 O O . ARG B 1 121 ? -7.715 3.721 7.68 1 98.31 121 ARG B O 1
ATOM 2439 N N . ILE B 1 122 ? -6.359 4.016 9.484 1 98.69 122 ILE B N 1
ATOM 2440 C CA . ILE B 1 122 ? -5.613 5.172 9 1 98.69 122 ILE B CA 1
ATOM 2441 C C . ILE B 1 122 ? -4.117 4.91 9.125 1 98.69 122 ILE B C 1
ATOM 2443 O O . ILE B 1 122 ? -3.656 4.367 10.133 1 98.69 122 ILE B O 1
ATOM 2447 N N . GLN B 1 123 ? -3.379 5.254 8.07 1 98.75 123 GLN B N 1
ATOM 2448 C CA . GLN B 1 123 ? -1.944 4.988 8.102 1 98.75 123 GLN B CA 1
ATOM 2449 C C . GLN B 1 123 ? -1.145 6.215 7.676 1 98.75 123 GLN B C 1
ATOM 2451 O O . GLN B 1 123 ? -1.702 7.164 7.121 1 98.75 123 GLN B O 1
ATOM 2456 N N . ALA B 1 124 ? 0.106 6.164 8.023 1 98.38 124 ALA B N 1
ATOM 2457 C CA . ALA B 1 124 ? 1.082 7.184 7.637 1 98.38 124 ALA B CA 1
ATOM 2458 C C . ALA B 1 124 ? 2.479 6.582 7.508 1 98.38 124 ALA B C 1
ATOM 2460 O O . ALA B 1 124 ? 2.826 5.641 8.227 1 98.38 124 ALA B O 1
ATOM 2461 N N . GLY B 1 125 ? 3.162 7.145 6.578 1 96.5 125 GLY B N 1
ATOM 2462 C CA . GLY B 1 125 ? 4.547 6.738 6.391 1 96.5 125 GLY B CA 1
ATOM 2463 C C . GLY B 1 125 ? 5.535 7.855 6.66 1 96.5 125 GLY B C 1
ATOM 2464 O O . GLY B 1 125 ? 5.195 9.039 6.551 1 96.5 125 GLY B O 1
ATOM 2465 N N . THR B 1 126 ? 6.68 7.477 7.062 1 95.62 126 THR B N 1
ATOM 2466 C CA . THR B 1 126 ? 7.82 8.375 7.172 1 95.62 126 THR B CA 1
ATOM 2467 C C . THR B 1 126 ? 9.133 7.617 6.996 1 95.62 126 THR B C 1
ATOM 2469 O O . THR B 1 126 ? 9.141 6.496 6.484 1 95.62 126 THR B O 1
ATOM 2472 N N . HIS B 1 127 ? 10.25 8.344 7.199 1 92.69 127 HIS B N 1
ATOM 2473 C CA . HIS B 1 127 ? 11.523 7.66 6.977 1 92.69 127 HIS B CA 1
ATOM 2474 C C . HIS B 1 127 ? 12.414 7.738 8.211 1 92.69 127 HIS B C 1
ATOM 2476 O O . HIS B 1 127 ? 12.141 8.508 9.133 1 92.69 127 HIS B O 1
ATOM 2482 N N . ALA B 1 128 ? 13.453 6.902 8.18 1 90.62 128 ALA B N 1
ATOM 2483 C CA . ALA B 1 128 ? 14.281 6.648 9.352 1 90.62 128 ALA B CA 1
ATOM 2484 C C . ALA B 1 128 ? 14.906 7.938 9.875 1 90.62 128 ALA B C 1
ATOM 2486 O O . ALA B 1 128 ? 15.07 8.109 11.086 1 90.62 128 ALA B O 1
ATOM 2487 N N . GLU B 1 129 ? 15.125 8.828 9.039 1 90.94 129 GLU B N 1
ATOM 2488 C CA . GLU B 1 129 ? 15.812 10.055 9.414 1 90.94 129 GLU B CA 1
ATOM 2489 C C . GLU B 1 129 ? 14.844 11.078 10 1 90.94 129 GLU B C 1
ATOM 2491 O O . GLU B 1 129 ? 15.258 12.047 10.641 1 90.94 129 GLU B O 1
ATOM 2496 N N . ASN B 1 130 ? 13.578 10.867 9.773 1 93.06 130 ASN B N 1
ATOM 2497 C CA . ASN B 1 130 ? 12.578 11.82 10.234 1 93.06 130 ASN B CA 1
ATOM 2498 C C . ASN B 1 130 ? 12.086 11.484 11.641 1 93.06 130 ASN B C 1
ATOM 2500 O O . ASN B 1 130 ? 10.914 11.172 11.836 1 93.06 130 ASN B O 1
ATOM 2504 N N . VAL B 1 131 ? 12.953 11.648 12.578 1 93.81 131 VAL B N 1
ATOM 2505 C CA . VAL B 1 131 ? 12.695 11.289 13.969 1 93.81 131 VAL B CA 1
ATOM 2506 C C . VAL B 1 131 ? 11.539 12.125 14.516 1 93.81 131 VAL B C 1
ATOM 2508 O O . VAL B 1 131 ? 10.734 11.633 15.312 1 93.81 131 VAL B O 1
ATOM 2511 N N . ALA B 1 132 ? 11.508 13.383 14.094 1 93.44 132 ALA B N 1
ATOM 2512 C CA . ALA B 1 132 ? 10.445 14.281 14.539 1 93.44 132 ALA B CA 1
ATOM 2513 C C . ALA B 1 132 ? 9.07 13.719 14.172 1 93.44 132 ALA B C 1
ATOM 2515 O O . ALA B 1 132 ? 8.156 13.711 14.992 1 93.44 132 ALA B O 1
ATOM 2516 N N . GLU B 1 133 ? 8.938 13.266 12.977 1 95.38 133 GLU B N 1
ATOM 2517 C CA . GLU B 1 133 ? 7.66 12.695 12.539 1 95.38 133 GLU B CA 1
ATOM 2518 C C . GLU B 1 133 ? 7.379 11.367 13.242 1 95.38 133 GLU B C 1
ATOM 2520 O O . GLU B 1 133 ? 6.23 11.07 13.57 1 95.38 133 GLU B O 1
ATOM 2525 N N . GLN B 1 134 ? 8.383 10.57 13.453 1 97.06 134 GLN B N 1
ATOM 2526 C CA . GLN B 1 134 ? 8.211 9.328 14.195 1 97.06 134 GLN B CA 1
ATOM 2527 C C . GLN B 1 134 ? 7.602 9.586 15.57 1 97.06 134 GLN B C 1
ATOM 2529 O O . GLN B 1 134 ? 6.613 8.953 15.945 1 97.06 134 GLN B O 1
ATOM 2534 N N . LYS B 1 135 ? 8.203 10.516 16.219 1 97 135 LYS B N 1
ATOM 2535 C CA . LYS B 1 135 ? 7.703 10.875 17.547 1 97 135 LYS B CA 1
ATOM 2536 C C . LYS B 1 135 ? 6.301 11.461 17.469 1 97 135 LYS B C 1
ATOM 2538 O O . LYS B 1 135 ? 5.449 11.18 18.312 1 97 135 LYS B O 1
ATOM 2543 N N . SER B 1 136 ? 6.113 12.258 16.469 1 97.5 136 SER B N 1
ATOM 2544 C CA . SER B 1 136 ? 4.809 12.883 16.266 1 97.5 136 SER B CA 1
ATOM 2545 C C . SER B 1 136 ? 3.717 11.844 16.062 1 97.5 136 SER B C 1
ATOM 2547 O O . SER B 1 136 ? 2.646 11.93 16.672 1 97.5 136 SER B O 1
ATOM 2549 N N . LEU B 1 137 ? 3.977 10.852 15.258 1 98.31 137 LEU B N 1
ATOM 2550 C CA . LEU B 1 137 ? 2.988 9.812 14.969 1 98.31 137 LEU B CA 1
ATOM 2551 C C . LEU B 1 137 ? 2.672 9 16.219 1 98.31 137 LEU B C 1
ATOM 2553 O O . LEU B 1 137 ? 1.506 8.719 16.5 1 98.31 137 LEU B O 1
ATOM 2557 N N . VAL B 1 138 ? 3.688 8.656 16.938 1 98.12 138 VAL B N 1
ATOM 2558 C CA . VAL B 1 138 ? 3.477 7.895 18.156 1 98.12 138 VAL B CA 1
ATOM 2559 C C . VAL B 1 138 ? 2.633 8.711 19.125 1 98.12 138 VAL B C 1
ATOM 2561 O O . VAL B 1 138 ? 1.675 8.195 19.719 1 98.12 138 VAL B O 1
ATOM 2564 N N . LYS B 1 139 ? 2.936 9.969 19.281 1 97.62 139 LYS B N 1
ATOM 2565 C CA . LYS B 1 139 ? 2.166 10.844 20.172 1 97.62 139 LYS B CA 1
ATOM 2566 C C . LYS B 1 139 ? 0.73 10.992 19.672 1 97.62 139 LYS B C 1
ATOM 2568 O O . LYS B 1 139 ? -0.194 11.156 20.469 1 97.62 139 LYS B O 1
ATOM 2573 N N . ALA B 1 140 ? 0.551 10.938 18.391 1 98.12 140 ALA B N 1
ATOM 2574 C CA . ALA B 1 140 ? -0.773 11.078 17.797 1 98.12 140 ALA B CA 1
ATOM 2575 C C . ALA B 1 140 ? -1.556 9.766 17.875 1 98.12 140 ALA B C 1
ATOM 2577 O O . ALA B 1 140 ? -2.662 9.664 17.344 1 98.12 140 ALA B O 1
ATOM 2578 N N . GLY B 1 141 ? -0.996 8.719 18.469 1 98.12 141 GLY B N 1
ATOM 2579 C CA . GLY B 1 141 ? -1.717 7.484 18.734 1 98.12 141 GLY B CA 1
ATOM 2580 C C . GLY B 1 141 ? -1.4 6.387 17.734 1 98.12 141 GLY B C 1
ATOM 2581 O O . GLY B 1 141 ? -2 5.309 17.781 1 98.12 141 GLY B O 1
ATOM 2582 N N . PHE B 1 142 ? -0.477 6.633 16.844 1 98.62 142 PHE B N 1
ATOM 2583 C CA . PHE B 1 142 ? -0.098 5.629 15.859 1 98.62 142 PHE B CA 1
ATOM 2584 C C . PHE B 1 142 ? 0.929 4.664 16.438 1 98.62 142 PHE B C 1
ATOM 2586 O O . PHE B 1 142 ? 1.633 4.996 17.391 1 98.62 142 PHE B O 1
ATOM 2593 N N . GLN B 1 143 ? 0.994 3.508 15.82 1 97.81 143 GLN B N 1
ATOM 2594 C CA . GLN B 1 143 ? 2.021 2.533 16.172 1 97.81 143 GLN B CA 1
ATOM 2595 C C . GLN B 1 143 ? 2.791 2.074 14.938 1 97.81 143 GLN B C 1
ATOM 2597 O O . GLN B 1 143 ? 2.213 1.922 13.859 1 97.81 143 GLN B O 1
ATOM 2602 N N . LEU B 1 144 ? 4.035 1.797 15.109 1 98 144 LEU B N 1
ATOM 2603 C CA . LEU B 1 144 ? 4.883 1.3 14.031 1 98 144 LEU B CA 1
ATOM 2604 C C . LEU B 1 144 ? 4.508 -0.13 13.664 1 98 144 LEU B C 1
ATOM 2606 O O . LEU B 1 144 ? 4.422 -1 14.531 1 98 144 LEU B O 1
ATOM 2610 N N . GLU B 1 145 ? 4.27 -0.298 12.422 1 97.81 145 GLU B N 1
ATOM 2611 C CA . GLU B 1 145 ? 3.9 -1.641 11.984 1 97.81 145 GLU B CA 1
ATOM 2612 C C . GLU B 1 145 ? 5.078 -2.35 11.328 1 97.81 145 GLU B C 1
ATOM 2614 O O . GLU B 1 145 ? 5.125 -3.58 11.281 1 97.81 145 GLU B O 1
ATOM 2619 N N . GLY B 1 146 ? 5.977 -1.584 10.789 1 96.19 146 GLY B N 1
ATOM 2620 C CA . GLY B 1 146 ? 7.16 -2.188 10.203 1 96.19 146 GLY B CA 1
ATOM 2621 C C . GLY B 1 146 ? 7.887 -1.264 9.242 1 96.19 146 GLY B C 1
ATOM 2622 O O . GLY B 1 146 ? 7.555 -0.082 9.141 1 96.19 146 GLY B O 1
ATOM 2623 N N . VAL B 1 147 ? 8.922 -1.863 8.688 1 96.81 147 VAL B N 1
ATOM 2624 C CA . VAL B 1 147 ? 9.742 -1.152 7.715 1 96.81 147 VAL B CA 1
ATOM 2625 C C . VAL B 1 147 ? 9.453 -1.681 6.312 1 96.81 147 VAL B C 1
ATOM 2627 O O . VAL B 1 147 ? 9.523 -2.887 6.07 1 96.81 147 VAL B O 1
ATOM 2630 N N . VAL B 1 148 ? 9.016 -0.813 5.469 1 97.38 148 VAL B N 1
ATOM 2631 C CA . VAL B 1 148 ? 8.812 -1.132 4.059 1 97.38 148 VAL B CA 1
ATOM 2632 C C . VAL B 1 148 ? 10.07 -0.785 3.264 1 97.38 148 VAL B C 1
ATOM 2634 O O . VAL B 1 148 ? 10.359 0.392 3.031 1 97.38 148 VAL B O 1
ATOM 2637 N N . ARG B 1 149 ? 10.75 -1.766 2.812 1 97 149 ARG B N 1
ATOM 2638 C CA . ARG B 1 149 ? 12.047 -1.548 2.176 1 97 149 ARG B CA 1
ATOM 2639 C C . ARG B 1 149 ? 11.875 -0.98 0.771 1 97 149 ARG B C 1
ATOM 2641 O O . ARG B 1 149 ? 10.961 -1.374 0.042 1 97 149 ARG B O 1
ATOM 2648 N N . ALA B 1 150 ? 12.742 -0.006 0.392 1 96.31 150 ALA B N 1
ATOM 2649 C CA . ALA B 1 150 ? 12.844 0.582 -0.942 1 96.31 150 ALA B CA 1
ATOM 2650 C C . ALA B 1 150 ? 11.477 1.062 -1.432 1 96.31 150 ALA B C 1
ATOM 2652 O O . ALA B 1 150 ? 11.109 0.831 -2.586 1 96.31 150 ALA B O 1
ATOM 2653 N N . CYS B 1 151 ? 10.68 1.729 -0.543 1 94.88 151 CYS B N 1
ATOM 2654 C CA . CYS B 1 151 ? 9.328 2.148 -0.899 1 94.88 151 CYS B CA 1
ATOM 2655 C C . CYS B 1 151 ? 9.305 3.602 -1.354 1 94.88 151 CYS B C 1
ATOM 2657 O O . CYS B 1 151 ? 8.266 4.117 -1.753 1 94.88 151 CYS B O 1
ATOM 2659 N N . GLU B 1 152 ? 10.406 4.246 -1.373 1 93.56 152 GLU B N 1
ATOM 2660 C CA . GLU B 1 152 ? 10.508 5.645 -1.789 1 93.56 152 GLU B CA 1
ATOM 2661 C C . GLU B 1 152 ? 11.789 5.898 -2.568 1 93.56 152 GLU B C 1
ATOM 2663 O O . GLU B 1 152 ? 12.844 5.355 -2.234 1 93.56 152 GLU B O 1
ATOM 2668 N N . PHE B 1 153 ? 11.672 6.723 -3.641 1 92.56 153 PHE B N 1
ATOM 2669 C CA . PHE B 1 153 ? 12.852 7.219 -4.336 1 92.56 153 PHE B CA 1
ATOM 2670 C C . PHE B 1 153 ? 13.086 8.695 -4.023 1 92.56 153 PHE B C 1
ATOM 2672 O O . PHE B 1 153 ? 12.281 9.547 -4.402 1 92.56 153 PHE B O 1
ATOM 2679 N N . ARG B 1 154 ? 14.133 8.898 -3.344 1 89.56 154 ARG B N 1
ATOM 2680 C CA . ARG B 1 154 ? 14.453 10.242 -2.885 1 89.56 154 ARG B CA 1
ATOM 2681 C C . ARG B 1 154 ? 15.945 10.516 -2.967 1 89.56 154 ARG B C 1
ATOM 2683 O O . ARG B 1 154 ? 16.766 9.672 -2.582 1 89.56 154 ARG B O 1
ATOM 2690 N N . ALA B 1 155 ? 16.219 11.719 -3.477 1 89.12 155 ALA B N 1
ATOM 2691 C CA . ALA B 1 155 ? 17.609 12.172 -3.559 1 89.12 155 ALA B CA 1
ATOM 2692 C C . ALA B 1 155 ? 18.484 11.148 -4.289 1 89.12 155 ALA B C 1
ATOM 2694 O O . ALA B 1 155 ? 19.594 10.844 -3.846 1 89.12 155 ALA B O 1
ATOM 2695 N N . GLY B 1 156 ? 17.953 10.477 -5.289 1 90.94 156 GLY B N 1
ATOM 2696 C CA . GLY B 1 156 ? 18.719 9.641 -6.199 1 90.94 156 GLY B CA 1
ATOM 2697 C C . GLY B 1 156 ? 18.859 8.211 -5.723 1 90.94 156 GLY B C 1
ATOM 2698 O O . GLY B 1 156 ? 19.656 7.441 -6.277 1 90.94 156 GLY B O 1
ATOM 2699 N N . ALA B 1 157 ? 18.125 7.875 -4.66 1 93.69 157 ALA B N 1
ATOM 2700 C CA . ALA B 1 157 ? 18.266 6.52 -4.137 1 93.69 157 ALA B CA 1
ATOM 2701 C C . ALA B 1 157 ? 16.938 5.977 -3.619 1 93.69 157 ALA B C 1
ATOM 2703 O O . ALA B 1 157 ? 16.094 6.742 -3.168 1 93.69 157 ALA B O 1
ATOM 2704 N N . TRP B 1 158 ? 16.844 4.629 -3.652 1 94.69 158 TRP B N 1
ATOM 2705 C CA . TRP B 1 158 ? 15.734 3.949 -2.998 1 94.69 158 TRP B CA 1
ATOM 2706 C C . TRP B 1 158 ? 15.914 3.936 -1.484 1 94.69 158 TRP B C 1
ATOM 2708 O O . TRP B 1 158 ? 17.016 3.674 -0.989 1 94.69 158 TRP B O 1
ATOM 2718 N N . ARG B 1 159 ? 14.844 4.293 -0.824 1 94.5 159 ARG B N 1
ATOM 2719 C CA . ARG B 1 159 ? 14.898 4.402 0.63 1 94.5 159 ARG B CA 1
ATOM 2720 C C . ARG B 1 159 ? 13.742 3.645 1.281 1 94.5 159 ARG B C 1
ATOM 2722 O O . ARG B 1 159 ? 12.664 3.535 0.703 1 94.5 159 ARG B O 1
ATOM 2729 N N . ASP B 1 160 ? 14.094 3.195 2.492 1 96.19 160 ASP B N 1
ATOM 2730 C CA . ASP B 1 160 ? 13.078 2.504 3.279 1 96.19 160 ASP B CA 1
ATOM 2731 C C . ASP B 1 160 ? 12.102 3.494 3.9 1 96.19 160 ASP B C 1
ATOM 2733 O O . ASP B 1 160 ? 12.422 4.668 4.082 1 96.19 160 ASP B O 1
ATOM 2737 N N . GLY B 1 161 ? 10.898 2.99 4.145 1 96.44 161 GLY B N 1
ATOM 2738 C CA . GLY B 1 161 ? 9.883 3.74 4.867 1 96.44 161 GLY B CA 1
ATOM 2739 C C . GLY B 1 161 ? 9.383 3.027 6.109 1 96.44 161 GLY B C 1
ATOM 2740 O O . GLY B 1 161 ? 9.43 1.797 6.184 1 96.44 161 GLY B O 1
ATOM 2741 N N . TYR B 1 162 ? 9.039 3.807 7.047 1 97.56 162 TYR B N 1
ATOM 2742 C CA . TYR B 1 162 ? 8.383 3.305 8.25 1 97.56 162 TYR B CA 1
ATOM 2743 C C . TYR B 1 162 ? 6.871 3.461 8.148 1 97.56 162 TYR B C 1
ATOM 2745 O O . TYR B 1 162 ? 6.371 4.543 7.836 1 97.56 162 TYR B O 1
ATOM 2753 N N . LEU B 1 163 ? 6.199 2.365 8.359 1 98.06 163 LEU B N 1
ATOM 2754 C CA . LEU B 1 163 ? 4.746 2.369 8.25 1 98.06 163 LEU B CA 1
ATOM 2755 C C . LEU B 1 163 ? 4.098 2.387 9.633 1 98.06 163 LEU B C 1
ATOM 2757 O O . LEU B 1 163 ? 4.367 1.51 10.461 1 98.06 163 LEU B O 1
ATOM 2761 N N . TYR B 1 164 ? 3.289 3.428 9.883 1 98.56 164 TYR B N 1
ATOM 2762 C CA . TYR B 1 164 ? 2.508 3.574 11.102 1 98.56 164 TYR B CA 1
ATOM 2763 C C . TYR B 1 164 ? 1.015 3.473 10.812 1 98.56 164 TYR B C 1
ATOM 2765 O O . TYR B 1 164 ? 0.569 3.793 9.703 1 98.56 164 TYR B O 1
ATOM 2773 N N . SER B 1 165 ? 0.283 2.998 11.812 1 98.69 165 SER B N 1
ATOM 2774 C CA . SER B 1 165 ? -1.166 3.008 11.633 1 98.69 165 SER B CA 1
ATOM 2775 C C . SER B 1 165 ? -1.879 3.252 12.961 1 98.69 165 SER B C 1
ATOM 2777 O O . SER B 1 165 ? -1.283 3.098 14.031 1 98.69 165 SER B O 1
ATOM 2779 N N . ARG B 1 166 ? -3.035 3.729 12.906 1 98.62 166 ARG B N 1
ATOM 2780 C CA . ARG B 1 166 ? -4.027 3.785 13.977 1 98.62 166 ARG B CA 1
ATOM 2781 C C . ARG B 1 166 ? -5.367 3.227 13.508 1 98.62 166 ARG B C 1
ATOM 2783 O O . ARG B 1 166 ? -5.871 3.615 12.453 1 98.62 166 ARG B O 1
ATOM 2790 N N . LEU B 1 167 ? -5.891 2.268 14.258 1 98.56 167 LEU B N 1
ATOM 2791 C CA . LEU B 1 167 ? -7.184 1.673 13.938 1 98.56 167 LEU B CA 1
ATOM 2792 C C . LEU B 1 167 ? -8.312 2.393 14.672 1 98.56 167 LEU B C 1
ATOM 2794 O O . LEU B 1 167 ? -8.07 3.057 15.688 1 98.56 167 LEU B O 1
ATOM 2798 N N . ARG B 1 168 ? -9.477 2.266 14.102 1 97.38 168 ARG B N 1
ATOM 2799 C CA . ARG B 1 168 ? -10.656 2.924 14.641 1 97.38 168 ARG B CA 1
ATOM 2800 C C . ARG B 1 168 ? -10.844 2.588 16.125 1 97.38 168 ARG B C 1
ATOM 2802 O O . ARG B 1 168 ? -11.266 3.439 16.906 1 97.38 168 ARG B O 1
ATOM 2809 N N . ASP B 1 169 ? -10.461 1.431 16.531 1 96.69 169 ASP B N 1
ATOM 2810 C CA . ASP B 1 169 ? -10.711 0.966 17.891 1 96.69 169 ASP B CA 1
ATOM 2811 C C . ASP B 1 169 ? -9.484 1.189 18.781 1 96.69 169 ASP B C 1
ATOM 2813 O O . ASP B 1 169 ? -9.523 0.899 19.969 1 96.69 169 ASP B O 1
ATOM 2817 N N . ASP B 1 170 ? -8.438 1.686 18.234 1 97.44 170 ASP B N 1
ATOM 2818 C CA . ASP B 1 170 ? -7.285 2.053 19.047 1 97.44 170 ASP B CA 1
ATOM 2819 C C . ASP B 1 170 ? -7.598 3.254 19.938 1 97.44 170 ASP B C 1
ATOM 2821 O O . ASP B 1 170 ? -8.414 4.105 19.578 1 97.44 170 ASP B O 1
ATOM 2825 N N . PRO B 1 171 ? -6.949 3.322 21.062 1 94.81 171 PRO B N 1
ATOM 2826 C CA . PRO B 1 171 ? -7.172 4.508 21.891 1 94.81 171 PRO B CA 1
ATOM 2827 C C . PRO B 1 171 ? -6.723 5.801 21.203 1 94.81 171 PRO B C 1
ATOM 2829 O O . PRO B 1 171 ? -5.672 5.828 20.562 1 94.81 171 PRO B O 1
ATOM 2832 N N . ALA B 1 172 ? -7.535 6.816 21.375 1 93.88 172 ALA B N 1
ATOM 2833 C CA . ALA B 1 172 ? -7.188 8.141 20.859 1 93.88 172 ALA B CA 1
ATOM 2834 C C . ALA B 1 172 ? -6.344 8.914 21.875 1 93.88 172 ALA B C 1
ATOM 2836 O O . ALA B 1 172 ? -6.594 8.844 23.078 1 93.88 172 ALA B O 1
ATOM 2837 N N . PRO B 1 173 ? -5.414 9.617 21.312 1 95.19 173 PRO B N 1
ATOM 2838 C CA . PRO B 1 173 ? -4.676 10.461 22.25 1 95.19 173 PRO B CA 1
ATOM 2839 C C . PRO B 1 173 ? -5.484 11.664 22.734 1 95.19 173 PRO B C 1
ATOM 2841 O O . PRO B 1 173 ? -6.402 12.109 22.031 1 95.19 173 PRO B O 1
ATOM 2844 N N . ALA B 1 174 ? -5.129 12.164 23.922 1 91.75 174 ALA B N 1
ATOM 2845 C CA . ALA B 1 174 ? -5.707 13.422 24.391 1 91.75 174 ALA B CA 1
ATOM 2846 C C . ALA B 1 174 ? -4.98 14.617 23.781 1 91.75 174 ALA B C 1
ATOM 2848 O O . ALA B 1 174 ? -3.787 14.812 24.016 1 91.75 174 ALA B O 1
ATOM 2849 N N . VAL B 1 175 ? -5.738 15.336 23.031 1 91.62 175 VAL B N 1
ATOM 2850 C CA . VAL B 1 175 ? -5.121 16.5 22.422 1 91.62 175 VAL B CA 1
ATOM 2851 C C . VAL B 1 175 ? -5.215 17.703 23.359 1 91.62 175 VAL B C 1
ATOM 2853 O O . VAL B 1 175 ? -6.309 18.219 23.625 1 91.62 175 VAL B O 1
ATOM 2856 N N . THR B 1 176 ? -4.059 18.094 23.812 1 88.94 176 THR B N 1
ATOM 2857 C CA . THR B 1 176 ? -3.975 19.219 24.734 1 88.94 176 THR B CA 1
ATOM 2858 C C . THR B 1 176 ? -3.494 20.469 24 1 88.94 176 THR B C 1
ATOM 2860 O O . THR B 1 176 ? -2.785 20.391 23 1 88.94 176 THR B O 1
ATOM 2863 N N . PRO B 1 177 ? -3.965 21.625 24.531 1 89.25 177 PRO B N 1
ATOM 2864 C CA . PRO B 1 177 ? -3.475 22.859 23.922 1 89.25 177 PRO B CA 1
ATOM 2865 C C . PRO B 1 177 ? -1.954 23 23.984 1 89.25 177 PRO B C 1
ATOM 2867 O O . PRO B 1 177 ? -1.308 22.312 24.781 1 89.25 177 PRO B O 1
ATOM 2870 N N . LEU B 1 178 ? -1.428 23.797 23.078 1 90.56 178 LEU B N 1
ATOM 2871 C CA . LEU B 1 178 ? 0.003 24.078 23.094 1 90.56 178 LEU B CA 1
ATOM 2872 C C . LEU B 1 178 ? 0.41 24.766 24.391 1 90.56 178 LEU B C 1
ATOM 2874 O O . LEU B 1 178 ? -0.364 25.531 24.969 1 90.56 178 LEU B O 1
ATOM 2878 N N . PRO B 1 179 ? 1.636 24.406 24.859 1 81.25 179 PRO B N 1
ATOM 2879 C CA . PRO B 1 179 ? 2.086 25.109 26.062 1 81.25 179 PRO B CA 1
ATOM 2880 C C . PRO B 1 179 ? 2.195 26.609 25.859 1 81.25 179 PRO B C 1
ATOM 2882 O O . PRO B 1 179 ? 2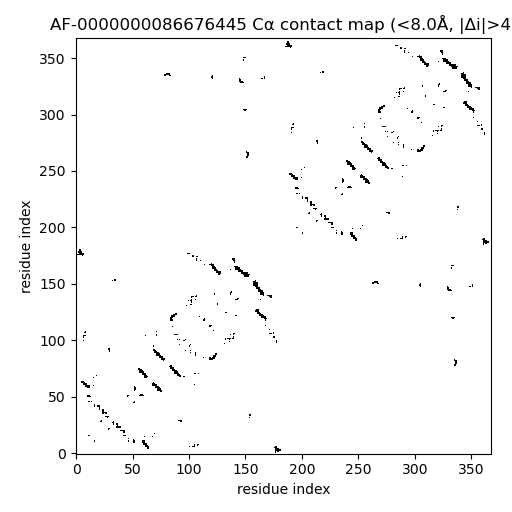.459 27.062 24.734 1 81.25 179 PRO B O 1
ATOM 2885 N N . ALA B 1 180 ? 1.733 27.422 26.891 1 72.75 180 ALA B N 1
ATOM 2886 C CA . ALA B 1 180 ? 1.789 28.875 26.859 1 72.75 180 ALA B CA 1
ATOM 2887 C C . ALA B 1 180 ? 3.203 29.359 26.547 1 72.75 180 ALA B C 1
ATOM 2889 O O . ALA B 1 180 ? 4.184 28.75 26.969 1 72.75 180 ALA B O 1
ATOM 2890 N N . HIS B 1 181 ? 3.543 29.891 25.281 1 59.25 181 HIS B N 1
ATOM 2891 C CA . HIS B 1 181 ? 4.848 30.5 25.062 1 59.25 181 HIS B CA 1
ATOM 2892 C C . HIS B 1 181 ? 5.195 31.469 26.188 1 59.25 181 HIS B C 1
ATOM 2894 O O . HIS B 1 181 ? 4.371 32.312 26.578 1 59.25 181 HIS B O 1
ATOM 2900 N N . PRO B 1 182 ? 6.293 31.125 26.906 1 48.12 182 PRO B N 1
ATOM 2901 C CA . PRO B 1 182 ? 6.625 32.156 27.891 1 48.12 182 PRO B CA 1
ATOM 2902 C C . PRO B 1 182 ? 6.742 33.562 27.266 1 48.12 182 PRO B C 1
ATOM 2904 O O . PRO B 1 182 ? 7.098 33.688 26.094 1 48.12 182 PRO B O 1
ATOM 2907 N N . ALA B 1 183 ? 5.77 34.562 27.562 1 47 183 ALA B N 1
ATOM 2908 C CA . ALA B 1 183 ? 5.992 35.969 27.234 1 47 183 ALA B CA 1
ATOM 2909 C C . ALA B 1 183 ? 7.469 36.344 27.359 1 47 183 ALA B C 1
ATOM 2911 O O . ALA B 1 183 ? 8.078 36.125 28.406 1 47 183 ALA B O 1
ATOM 2912 N N . THR B 1 184 ? 8.305 36.094 26.312 1 39.16 184 THR B N 1
ATOM 2913 C CA . THR B 1 184 ? 9.523 36.844 26.531 1 39.16 184 THR B CA 1
ATOM 2914 C C . THR B 1 184 ? 9.203 38.344 26.688 1 39.16 184 THR B C 1
ATOM 2916 O O . THR B 1 184 ? 8.32 38.875 26.016 1 39.16 184 THR B O 1
#

Nearest PDB structures (foldseek):
  5ix3-assembly1_A  TM=8.256E-01  e=7.075E-13  Staphylococcus aureus
  6d72-assembly1_C  TM=7.821E-01  e=1.103E-12  Yersinia pestis
  2vi7-assembly2_C  TM=7.974E-01  e=6.946E-12  Pseudomonas aeruginosa
  2i79-assembly1_E  TM=7.739E-01  e=6.695E-10  Streptococcus pneumoniae TIGR4
  3pzj-assembly1_A  TM=7.309E-01  e=8.099E-10  Chromobacterium violaceum

Foldseek 3Di:
DQPFWAKDWAFDDPVCLVVVLCLQAPPCQQHQPHDDHDDSCVSVVCCVVPSQDDPFKGKIFIDTPNDGFWIKMWGWDADDDPQIEIEMDIGGGPVCAPQLSQLLRVLVVVVVCVVPDVHFKYKYKDAPVPVSVVVSQVQQQKDWDDKAFQPDDGPHDRGIMTMIMDGSPGDGHDRDGGHDPPPD/DQPFWAKDWAFDDPVCLVVVLCLQAPPCQQHQVHDDHDDSCVSVVCCVVPSQDDPFKGKIFIDTPNDGFWIKMWGWDADDDPQIEIEMDIGGGPVCAPQLSQLLRVLVVVVVCVVPDVHFKYKYKDAPVPVSVVVSQVQQQKDWDDKAFQPDDGPNDRGIMTMIMDGSPGDGHDRDGGHDPPPD